Protein AF-A0AAW4WNK1-F1 (afdb_monomer_lite)

Organism: NCBI:txid39491

Foldseek 3Di:
DVVVVVVVVVVVVVVVVVVVVVVVVVVVVVVCVVVVPPDDDDDDDDDPDDDDPPDPVVVVVVVVVVVVVVVVVVVVVVVVVVVVVVVVVVVVVVVLLVVLVVLCVVQPQQVVLVCVVVVVVVVVVVVVVVVLLVVLQVQLCVLVPDPDPVVSVVSSCVSSVVSSVVVCVVVVVVCVVVCVVVVVVCVVFPPDPVNVVVLSVLSSVCSVCVVVVCVVPVDRSVVVSVVVSVVVSVVRSVVVVVCVVVVVD

Sequence (249 aa):
MTSETDSRKRADAEAVAWKFKYEKAEQEKLYAQTHQKTVEVAVEKKVPYEKCEKCDRTAYRKAKEKCDSRKSQLEKKYKNMTIGYESILFLLAWYSITTTLFTAILSPVFLNDCVVFFGALGKGMGSLFREFVTGADSFGQLSSGIPNSILSGIVYWLIAGTVMAILFVITGWLIIGIGYQVGKIYRKYCWDIISIVVAITSTAVVIYFGEWIKNANPINLIVLLLLSHIIYIGIRCYVKDWMEERGYY

Radius of gyration: 34.71 Å; chains: 1; bounding box: 79×63×94 Å

InterPro domains:
  IPR046103 Protein of unknown function DUF6040 [PF19506] (17-248)

pLDDT: mean 78.28, std 13.2, range [32.16, 92.75]

Structure (mmCIF, N/CA/C/O backbone):
data_AF-A0AAW4WNK1-F1
#
_entry.id   AF-A0AAW4WNK1-F1
#
loop_
_atom_site.group_PDB
_atom_site.id
_atom_site.type_symbol
_atom_site.label_atom_id
_atom_site.label_alt_id
_atom_site.label_comp_id
_atom_site.label_asym_id
_atom_site.label_entity_id
_atom_site.label_seq_id
_atom_site.pdbx_PDB_ins_code
_atom_site.Cartn_x
_atom_site.Cartn_y
_atom_site.Cartn_z
_atom_site.occupancy
_atom_site.B_iso_or_equiv
_atom_site.auth_seq_id
_atom_site.auth_comp_id
_atom_site.auth_asym_id
_atom_site.auth_atom_id
_atom_site.pdbx_PDB_model_num
ATOM 1 N N . MET A 1 1 ? -14.285 -14.219 52.828 1.00 49.94 1 MET A N 1
ATOM 2 C CA . MET A 1 1 ? -14.958 -13.999 51.523 1.00 49.94 1 MET A CA 1
ATOM 3 C C . MET A 1 1 ? -16.351 -13.356 51.623 1.00 49.94 1 MET A C 1
ATOM 5 O O . MET A 1 1 ? -16.825 -12.824 50.630 1.00 49.94 1 MET A O 1
ATOM 9 N N . THR A 1 2 ? -17.013 -13.341 52.787 1.00 55.28 2 THR A N 1
ATOM 10 C CA . THR A 1 2 ? -18.364 -12.757 52.955 1.00 55.28 2 THR A CA 1
ATOM 11 C C . THR A 1 2 ? -18.403 -11.219 52.943 1.00 55.28 2 THR A C 1
ATOM 13 O O . THR A 1 2 ? -19.388 -10.649 52.495 1.00 55.28 2 THR A O 1
ATOM 16 N N . SER A 1 3 ? -17.322 -10.542 53.352 1.00 60.09 3 SER A N 1
ATOM 17 C CA . SER A 1 3 ? -17.231 -9.067 53.423 1.00 60.09 3 SER A CA 1
ATOM 18 C C . SER A 1 3 ? -17.170 -8.367 52.050 1.00 60.09 3 SER A C 1
ATOM 20 O O . SER A 1 3 ? -17.855 -7.373 51.825 1.00 60.09 3 SER A O 1
ATOM 22 N N . GLU A 1 4 ? -16.413 -8.908 51.090 1.00 58.66 4 GLU A N 1
ATOM 23 C CA . GLU A 1 4 ? -16.222 -8.272 49.773 1.00 58.66 4 GLU A CA 1
ATOM 24 C C . GLU A 1 4 ? -17.448 -8.413 48.855 1.00 58.66 4 GLU A C 1
ATOM 26 O O . GLU A 1 4 ? -17.733 -7.562 48.015 1.00 58.66 4 GLU A O 1
ATOM 31 N N . THR A 1 5 ? -18.220 -9.483 49.046 1.00 61.22 5 THR A N 1
ATOM 32 C CA . THR A 1 5 ? -19.458 -9.710 48.289 1.00 61.22 5 THR A CA 1
ATOM 33 C C . THR A 1 5 ? -20.572 -8.769 48.762 1.00 61.22 5 THR A C 1
ATOM 35 O O . THR A 1 5 ? -21.405 -8.343 47.966 1.00 61.22 5 THR A O 1
ATOM 38 N N . ASP A 1 6 ? -20.573 -8.409 50.048 1.00 62.19 6 ASP A N 1
ATOM 39 C CA . ASP A 1 6 ? -21.544 -7.483 50.636 1.00 62.19 6 ASP A CA 1
ATOM 40 C C . ASP A 1 6 ? -21.266 -6.017 50.248 1.00 62.19 6 ASP A C 1
ATOM 42 O O . ASP A 1 6 ? -22.192 -5.255 49.966 1.00 62.19 6 ASP A O 1
ATOM 46 N N . SER A 1 7 ? -19.990 -5.626 50.130 1.00 64.56 7 SER A N 1
ATOM 47 C CA . SER A 1 7 ? -19.607 -4.275 49.696 1.00 64.56 7 SER A CA 1
ATOM 48 C C . SER A 1 7 ? -19.925 -4.002 48.221 1.00 64.56 7 SER A C 1
ATOM 50 O O . SER A 1 7 ? -20.408 -2.914 47.901 1.00 64.56 7 SER A O 1
ATOM 52 N N . ARG A 1 8 ? -19.742 -4.988 47.327 1.00 67.81 8 ARG A N 1
ATOM 53 C CA . ARG A 1 8 ? -20.146 -4.873 45.910 1.00 67.81 8 ARG A CA 1
ATOM 54 C C . ARG A 1 8 ? -21.656 -4.709 45.760 1.00 67.81 8 ARG A C 1
ATOM 5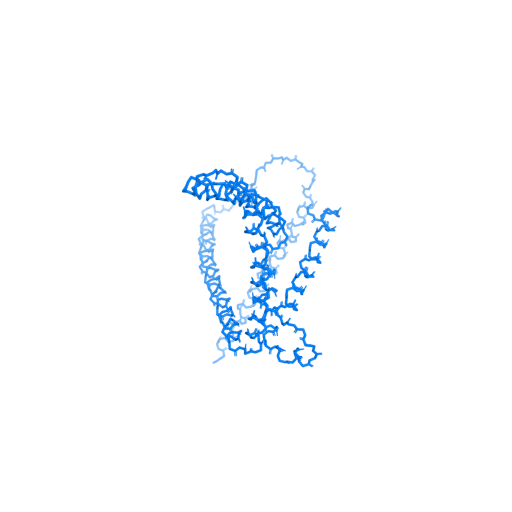6 O O . ARG A 1 8 ? -22.100 -3.805 45.062 1.00 67.81 8 ARG A O 1
ATOM 63 N N . LYS A 1 9 ? -22.445 -5.487 46.508 1.00 70.19 9 LYS A N 1
ATOM 64 C CA . LYS A 1 9 ? -23.913 -5.374 46.499 1.00 70.19 9 LYS A CA 1
ATOM 65 C C . LYS A 1 9 ? -24.408 -3.995 46.944 1.00 70.19 9 LYS A C 1
ATOM 67 O O . LYS A 1 9 ? -25.373 -3.493 46.373 1.00 70.19 9 LYS A O 1
ATOM 72 N N . ARG A 1 10 ? -23.752 -3.356 47.922 1.00 71.94 10 ARG A N 1
ATOM 73 C CA . ARG A 1 10 ? -24.083 -1.973 48.315 1.00 71.94 10 ARG A CA 1
ATOM 74 C C . ARG A 1 10 ? -23.712 -0.956 47.238 1.00 71.94 10 ARG A C 1
ATOM 76 O O . ARG A 1 10 ? -24.512 -0.069 46.964 1.00 71.94 10 ARG A O 1
ATOM 83 N N . ALA A 1 11 ? -22.548 -1.101 46.605 1.00 71.00 11 ALA A N 1
ATOM 84 C CA . ALA A 1 11 ? -22.129 -0.215 45.518 1.00 71.00 11 ALA A CA 1
ATOM 85 C C . ALA A 1 11 ? -23.069 -0.308 44.301 1.00 71.00 11 ALA A C 1
ATOM 87 O O . ALA A 1 11 ? -23.436 0.718 43.728 1.00 71.00 11 ALA A O 1
ATOM 88 N N . ASP A 1 12 ? -23.522 -1.516 43.960 1.00 71.56 12 ASP A N 1
ATOM 89 C CA . ASP A 1 12 ? -24.487 -1.740 42.880 1.00 71.56 12 ASP A CA 1
ATOM 90 C C . ASP A 1 12 ? -25.863 -1.150 43.226 1.00 71.56 12 ASP A C 1
ATOM 92 O O . ASP A 1 12 ? -26.481 -0.480 42.397 1.00 71.56 12 ASP A O 1
ATOM 96 N N . ALA A 1 13 ? -26.323 -1.313 44.472 1.00 79.00 13 ALA A N 1
ATOM 97 C CA . ALA A 1 13 ? -27.572 -0.711 44.943 1.00 79.00 13 ALA A CA 1
ATOM 98 C C . ALA A 1 13 ? -27.526 0.829 44.913 1.00 79.00 13 ALA A C 1
ATOM 100 O O . ALA A 1 13 ? -28.495 1.476 44.504 1.00 79.00 13 ALA A O 1
ATOM 101 N N . GLU A 1 14 ? -26.394 1.428 45.289 1.00 80.44 14 GLU A N 1
ATOM 102 C CA . GLU A 1 14 ? -26.185 2.873 45.188 1.00 80.44 14 GLU A CA 1
ATOM 103 C C . GLU A 1 14 ? -26.152 3.340 43.725 1.00 80.44 14 GLU A C 1
ATOM 105 O O . GLU A 1 14 ? -26.797 4.336 43.391 1.00 80.44 14 GLU A O 1
ATOM 110 N N . ALA A 1 15 ? -25.472 2.616 42.830 1.00 73.88 15 ALA A N 1
ATOM 111 C CA . ALA A 1 15 ? -25.410 2.946 41.405 1.00 73.88 15 ALA A CA 1
ATOM 112 C C . ALA A 1 15 ? -26.795 2.904 40.734 1.00 73.88 15 ALA A C 1
ATOM 114 O O . ALA A 1 15 ? -27.139 3.809 39.967 1.00 73.88 15 ALA A O 1
ATOM 115 N N . VAL A 1 16 ? -27.622 1.908 41.069 1.00 81.81 16 VAL A N 1
ATOM 116 C CA . VAL A 1 16 ? -29.009 1.806 40.584 1.00 81.81 16 VAL A CA 1
ATOM 117 C C . VAL A 1 16 ? -29.865 2.956 41.122 1.00 81.81 16 VAL A C 1
ATOM 119 O O . VAL A 1 16 ? -30.607 3.576 40.359 1.00 81.81 16 VAL A O 1
ATOM 122 N N . ALA A 1 17 ? -29.718 3.312 42.402 1.00 82.25 17 ALA A N 1
ATOM 123 C CA . ALA A 1 17 ? -30.432 4.447 42.988 1.00 82.25 17 ALA A CA 1
ATOM 124 C C . ALA A 1 17 ? -30.047 5.785 42.328 1.00 82.25 17 ALA A C 1
ATOM 126 O O . ALA A 1 17 ? -30.902 6.654 42.137 1.00 82.25 17 ALA A O 1
ATOM 127 N N . TRP A 1 18 ? -28.777 5.956 41.950 1.00 77.06 18 TRP A N 1
ATOM 128 C CA . TRP A 1 18 ? -28.315 7.123 41.196 1.00 77.06 18 TRP A CA 1
ATOM 129 C C . TRP A 1 18 ? -28.844 7.143 39.763 1.00 77.06 18 TRP A C 1
ATOM 131 O O . TRP A 1 18 ? -29.276 8.202 39.307 1.00 77.06 18 TRP A O 1
ATOM 141 N N . LYS A 1 19 ? -28.874 5.993 39.079 1.00 74.38 19 LYS A N 1
ATOM 142 C CA . LYS A 1 19 ? -29.424 5.878 37.723 1.00 74.38 19 LYS A CA 1
ATOM 143 C C . LYS A 1 19 ? -30.911 6.238 37.687 1.00 74.38 19 LYS A C 1
ATOM 145 O O . LYS A 1 19 ? -31.314 7.056 36.869 1.00 74.38 19 LYS A O 1
ATOM 150 N N . PHE A 1 20 ? -31.689 5.735 38.645 1.00 84.00 20 PHE A N 1
ATOM 151 C CA . PHE A 1 20 ? -33.111 6.060 38.765 1.00 84.00 20 PHE A CA 1
ATOM 152 C C . PHE A 1 20 ? -33.353 7.554 39.039 1.00 84.00 20 PHE A C 1
ATOM 154 O O . PHE A 1 20 ? -34.231 8.176 38.443 1.00 84.00 20 PHE A O 1
ATOM 161 N N . LYS A 1 21 ? -32.544 8.172 39.914 1.00 79.62 21 LYS A N 1
ATOM 162 C CA . LYS A 1 21 ? -32.616 9.622 40.171 1.00 79.62 21 LYS A CA 1
ATOM 163 C C . LYS A 1 21 ? -32.236 10.453 38.944 1.00 79.62 21 LYS A C 1
ATOM 165 O O . LYS A 1 21 ? -32.821 11.513 38.738 1.00 79.62 21 LYS A O 1
ATOM 170 N N . TYR A 1 22 ? -31.270 9.988 38.155 1.00 73.94 22 TYR A N 1
ATOM 171 C CA . TYR A 1 22 ? -30.847 10.644 36.922 1.00 73.94 22 TYR A CA 1
ATOM 172 C C . TYR A 1 22 ? -31.940 10.583 35.849 1.00 73.94 22 TYR A C 1
ATOM 174 O O . TYR A 1 22 ? -32.324 11.628 35.332 1.00 73.94 22 TYR A O 1
ATOM 182 N N . GLU A 1 23 ? -32.507 9.398 35.595 1.00 78.81 23 GLU A N 1
ATOM 183 C CA . GLU A 1 23 ? -33.612 9.213 34.641 1.00 78.81 23 GLU A CA 1
ATOM 184 C C . GLU A 1 23 ? -34.832 10.059 35.028 1.00 78.81 23 GLU A C 1
ATOM 186 O O . GLU A 1 23 ? -35.403 10.743 34.180 1.00 78.81 23 GLU A O 1
ATOM 191 N N . LYS A 1 24 ? -35.179 10.115 36.321 1.00 81.88 24 LYS A N 1
ATOM 192 C CA . LYS A 1 24 ? -36.268 10.972 36.811 1.00 81.88 24 LYS A CA 1
ATOM 193 C C . LYS A 1 24 ? -36.001 12.464 36.560 1.00 81.88 24 LYS A C 1
ATOM 195 O O . LYS A 1 24 ? -36.892 13.173 36.101 1.00 81.88 24 LYS A O 1
ATOM 200 N N . ALA A 1 25 ? -34.781 12.939 36.820 1.00 71.25 25 ALA A N 1
ATOM 201 C CA . ALA A 1 25 ? -34.402 14.331 36.567 1.00 71.25 25 ALA A CA 1
ATOM 202 C C . ALA A 1 25 ? -34.384 14.673 35.064 1.00 71.25 25 ALA A C 1
ATOM 204 O O . ALA A 1 25 ? -34.706 15.796 34.675 1.00 71.25 25 ALA A O 1
ATOM 205 N N . GLU A 1 26 ? -34.025 13.715 34.209 1.00 74.00 26 GLU A N 1
ATOM 206 C CA . GLU A 1 26 ? -34.048 13.878 32.754 1.00 74.00 26 GLU A CA 1
ATOM 207 C C . GLU A 1 26 ? -35.482 13.932 32.212 1.00 74.00 26 GLU A C 1
ATOM 209 O O . GLU A 1 26 ? -35.792 14.770 31.363 1.00 74.00 26 GLU A O 1
ATOM 214 N N . GLN A 1 27 ? -36.382 13.130 32.780 1.00 71.75 27 GLN A N 1
ATOM 215 C CA . GLN A 1 27 ? -37.804 13.143 32.448 1.00 71.75 27 GLN A CA 1
ATOM 216 C C . GLN A 1 27 ? -38.486 14.453 32.882 1.00 71.75 27 GLN A C 1
ATOM 218 O O . GLN A 1 27 ? -39.218 15.057 32.097 1.00 71.75 27 GLN A O 1
ATOM 223 N N . GLU A 1 28 ? -38.189 14.947 34.089 1.00 72.69 28 GLU A N 1
ATOM 224 C CA . GLU A 1 28 ? -38.662 16.254 34.574 1.00 72.69 28 GLU A CA 1
ATOM 225 C C . GLU A 1 28 ? -38.118 17.410 33.716 1.00 72.69 28 GLU A C 1
ATOM 227 O O . GLU A 1 28 ? -38.835 18.373 33.437 1.00 72.69 28 GLU A O 1
ATOM 232 N N . LYS A 1 29 ? -36.878 17.296 33.221 1.00 74.81 29 LYS A N 1
ATOM 233 C CA . LYS A 1 29 ? -36.282 18.265 32.292 1.00 74.81 29 LYS A CA 1
ATOM 234 C C . LYS A 1 29 ? -36.971 18.253 30.926 1.00 74.81 29 LYS A C 1
ATOM 236 O O . LYS A 1 29 ? -37.273 19.325 30.411 1.00 74.81 29 LYS A O 1
ATOM 241 N N . LEU A 1 30 ? -37.233 17.080 30.346 1.00 68.56 30 LEU A N 1
ATOM 242 C CA . LEU A 1 30 ? -37.975 16.935 29.085 1.00 68.56 30 LEU A CA 1
ATOM 243 C C . LEU A 1 30 ? -39.397 17.500 29.199 1.00 68.56 30 LEU A C 1
ATOM 245 O O . LEU A 1 30 ? -39.861 18.192 28.289 1.00 68.56 30 LEU A O 1
ATOM 249 N N . TYR A 1 31 ? -40.056 17.270 30.336 1.00 63.72 31 TYR A N 1
ATOM 250 C CA . TYR A 1 31 ? -41.375 17.820 30.641 1.00 63.72 31 TYR A CA 1
ATOM 251 C C . TYR A 1 31 ? -41.346 19.352 30.772 1.00 63.72 31 TYR A C 1
ATOM 253 O O . TYR A 1 31 ? -42.138 20.051 30.144 1.00 63.72 31 TYR A O 1
ATOM 261 N N . ALA A 1 32 ? -40.374 19.907 31.501 1.00 65.12 32 ALA A N 1
ATOM 262 C CA . ALA A 1 32 ? -40.192 21.355 31.575 1.00 65.12 32 ALA A CA 1
ATOM 263 C C . ALA A 1 32 ? -39.878 21.963 30.195 1.00 65.12 32 ALA A C 1
ATOM 265 O O . ALA A 1 32 ? -40.444 22.985 29.826 1.00 65.12 32 ALA A O 1
ATOM 266 N N . GLN A 1 33 ? -39.036 21.311 29.389 1.00 62.78 33 GLN A N 1
ATOM 267 C CA . GLN A 1 33 ? -38.607 21.812 28.081 1.00 62.78 33 GLN A CA 1
ATOM 268 C C . GLN A 1 33 ? -39.728 21.793 27.027 1.00 62.78 33 GLN A C 1
ATOM 270 O O . GLN A 1 33 ? -39.763 22.659 26.153 1.00 62.78 33 GLN A O 1
ATOM 275 N N . THR A 1 34 ? -40.656 20.837 27.116 1.00 62.62 34 THR A N 1
ATOM 276 C CA . THR A 1 34 ? -41.843 20.767 26.246 1.00 62.62 34 THR A CA 1
ATOM 277 C C . THR A 1 34 ? -42.920 21.770 26.656 1.00 62.62 34 THR A C 1
ATOM 279 O O . THR A 1 34 ? -43.543 22.370 25.781 1.00 62.62 34 THR A O 1
ATOM 282 N N . HIS A 1 35 ? -43.086 22.032 27.956 1.00 53.78 35 HIS A N 1
ATOM 283 C CA . HIS A 1 35 ? -44.064 23.000 28.465 1.00 53.78 35 HIS A CA 1
ATOM 284 C C . HIS A 1 35 ? -43.567 24.460 28.523 1.00 53.78 35 HIS A C 1
ATOM 286 O O . HIS A 1 35 ? -44.382 25.366 28.677 1.00 53.78 35 HIS A O 1
ATOM 292 N N . GLN A 1 36 ? -42.265 24.722 28.356 1.00 50.09 36 GLN A N 1
ATOM 293 C CA . GLN A 1 36 ? -41.667 26.069 28.422 1.00 50.09 36 GLN A CA 1
ATOM 294 C C . GLN A 1 36 ? -41.476 26.744 27.041 1.00 50.09 36 GLN A C 1
ATOM 296 O O . GLN A 1 36 ? -40.822 27.778 26.940 1.00 50.09 36 GLN A O 1
ATOM 301 N N . LYS A 1 37 ? -42.043 26.199 25.954 1.00 44.09 37 LYS A N 1
ATOM 302 C CA . LYS A 1 37 ? -41.734 26.617 24.568 1.00 44.09 37 LYS A CA 1
ATOM 303 C C . LYS A 1 37 ? -42.611 27.742 23.973 1.00 44.09 37 LYS A C 1
ATOM 305 O O . LYS A 1 37 ? -42.651 27.879 22.756 1.00 44.09 37 LYS A O 1
ATOM 310 N N . THR A 1 38 ? -43.296 28.560 24.776 1.00 39.56 38 THR A N 1
ATOM 311 C CA . THR A 1 38 ? -44.147 29.671 24.273 1.00 39.56 38 THR A CA 1
ATOM 312 C C . THR A 1 38 ? -43.822 31.057 24.828 1.00 39.56 38 THR A C 1
ATOM 314 O O . THR A 1 38 ? -44.656 31.953 24.745 1.00 39.56 38 THR A O 1
ATOM 317 N N . VAL A 1 39 ? -42.606 31.296 25.327 1.00 37.25 39 VAL A N 1
ATOM 318 C CA . VAL A 1 39 ? -42.104 32.674 25.468 1.00 37.25 39 VAL A CA 1
ATOM 319 C C . VAL A 1 39 ? -40.647 32.720 25.022 1.00 37.25 39 VAL A C 1
ATOM 321 O O . VAL A 1 39 ? -39.734 32.349 25.756 1.00 37.25 39 VAL A O 1
ATOM 324 N N . GLU A 1 40 ? -40.444 33.139 23.777 1.00 45.88 40 GLU A N 1
ATOM 325 C CA . GLU A 1 40 ? -39.136 33.496 23.239 1.00 45.88 40 GLU A CA 1
ATOM 326 C C . GLU A 1 40 ? -38.579 34.706 23.995 1.00 45.88 40 GLU A C 1
ATOM 328 O O . GLU A 1 40 ? -39.156 35.786 23.927 1.00 45.88 40 GLU A O 1
ATOM 333 N N . VAL A 1 41 ? -37.429 34.548 24.658 1.00 36.78 41 VAL A N 1
ATOM 334 C CA . VAL A 1 41 ? -36.441 35.625 24.819 1.00 36.78 41 VAL A CA 1
ATOM 335 C C . VAL A 1 41 ? -35.041 35.012 24.788 1.00 36.78 41 VAL A C 1
ATOM 337 O O . VAL A 1 41 ? -34.726 34.081 25.529 1.00 36.78 41 VAL A O 1
ATOM 340 N N . ALA A 1 42 ? -34.196 35.556 23.916 1.00 48.38 42 ALA A N 1
ATOM 341 C CA . ALA A 1 42 ? -32.781 35.244 23.804 1.00 48.38 42 ALA A CA 1
ATOM 342 C C . ALA A 1 42 ? -32.004 35.765 25.020 1.00 48.38 42 ALA A C 1
ATOM 344 O O . ALA A 1 42 ? -31.837 36.971 25.137 1.00 48.38 42 ALA A O 1
ATOM 345 N N . VAL A 1 43 ? -31.475 34.884 25.877 1.00 35.94 43 VAL A N 1
ATOM 346 C CA . VAL A 1 43 ? -30.318 35.184 26.741 1.00 35.94 43 VAL A CA 1
ATOM 347 C C . VAL A 1 43 ? -29.540 33.895 27.012 1.00 35.94 43 VAL A C 1
ATOM 349 O O . VAL A 1 43 ? -30.070 32.920 27.533 1.00 35.94 43 VAL A O 1
ATOM 352 N N . GLU A 1 44 ? -28.272 33.927 26.608 1.00 36.47 44 GLU A N 1
ATOM 353 C CA . GLU A 1 44 ? -27.093 33.386 27.290 1.00 36.47 44 GLU A CA 1
ATOM 354 C C . GLU A 1 44 ? -27.322 32.326 28.385 1.00 36.47 44 GLU A C 1
ATOM 356 O O . GLU A 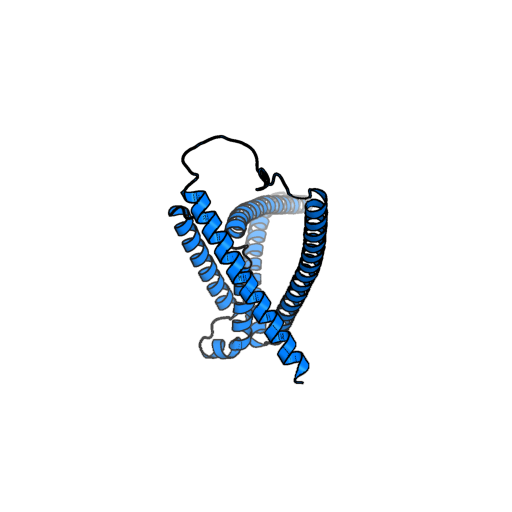1 44 ? -27.973 32.549 29.401 1.00 36.47 44 GLU A O 1
ATOM 361 N N . LYS A 1 45 ? -26.678 31.174 28.185 1.00 40.19 45 LYS A N 1
ATOM 362 C CA . LYS A 1 45 ? -26.539 30.014 29.077 1.00 40.19 45 LYS A CA 1
ATOM 363 C C . LYS A 1 45 ? -26.498 30.381 30.581 1.00 40.19 45 LYS A C 1
ATOM 365 O O . LYS A 1 45 ? -25.426 30.472 31.176 1.00 40.19 45 LYS A O 1
ATOM 370 N N . LYS A 1 46 ? -27.658 30.507 31.233 1.00 32.16 46 LYS A N 1
ATOM 371 C CA . LYS A 1 46 ? -27.769 30.630 32.692 1.00 32.16 46 LYS A CA 1
ATOM 372 C C . LYS A 1 46 ? -28.151 29.284 33.299 1.00 32.16 46 LYS A C 1
ATOM 374 O O . LYS A 1 46 ? -29.204 28.712 33.044 1.00 32.16 46 LYS A O 1
ATOM 379 N N . VAL A 1 47 ? -27.210 28.770 34.082 1.00 38.62 47 VAL A N 1
ATOM 380 C CA . VAL A 1 47 ? -27.336 27.623 34.987 1.00 38.62 47 VAL A CA 1
ATOM 381 C C . VAL A 1 47 ? -28.599 27.806 35.860 1.00 38.62 47 VAL A C 1
ATOM 383 O O . VAL A 1 47 ? -28.897 28.951 36.199 1.00 38.62 47 VAL A O 1
ATOM 386 N N . PRO A 1 48 ? -29.335 26.743 36.253 1.00 38.78 48 PRO A N 1
ATOM 387 C CA . PRO A 1 48 ? -30.633 26.846 36.929 1.00 38.78 48 PRO A CA 1
ATOM 388 C C . PRO A 1 48 ? -30.488 27.299 38.389 1.00 38.78 48 PRO A C 1
ATOM 390 O O . PRO A 1 48 ? -30.648 26.520 39.327 1.00 38.78 48 PRO A O 1
ATOM 393 N N . TYR A 1 49 ? -30.131 28.560 38.610 1.00 45.91 49 TYR A N 1
ATOM 394 C CA . TYR A 1 49 ? -30.040 29.112 39.953 1.00 45.91 49 TYR A CA 1
ATOM 395 C C . TYR A 1 49 ? -30.521 30.556 39.998 1.00 45.91 49 TYR A C 1
ATOM 397 O O . TYR A 1 49 ? -29.744 31.484 40.193 1.00 45.91 49 TYR A O 1
ATOM 405 N N . GLU A 1 50 ? -31.827 30.746 39.829 1.00 47.94 50 GLU A N 1
ATOM 406 C CA . GLU A 1 50 ? -32.449 32.049 40.065 1.00 47.94 50 GLU A CA 1
ATOM 407 C C . GLU A 1 50 ? -33.844 31.917 40.688 1.00 47.94 50 GLU A C 1
ATOM 409 O O . GLU A 1 50 ? -34.826 32.407 40.147 1.00 47.94 50 GLU A O 1
ATOM 414 N N . LYS A 1 51 ? -33.924 31.212 41.829 1.00 44.38 51 LYS A N 1
ATOM 415 C CA . LYS A 1 51 ? -34.880 31.471 42.931 1.00 44.38 51 LYS A CA 1
ATOM 416 C C . LYS A 1 51 ? -34.663 30.471 44.071 1.00 44.38 51 LYS A C 1
ATOM 418 O O . LYS A 1 51 ? -35.354 29.467 44.195 1.00 44.38 51 LYS A O 1
ATOM 423 N N . CYS A 1 52 ? -33.674 30.739 44.921 1.00 52.88 52 CYS A N 1
ATOM 424 C CA . CYS A 1 52 ? -33.597 30.118 46.240 1.00 52.88 52 CYS A CA 1
ATOM 425 C C . CYS A 1 52 ? -33.318 31.222 47.262 1.00 52.88 52 CYS A C 1
ATOM 427 O O . CYS A 1 52 ? -32.176 31.541 47.573 1.00 52.88 52 CYS A O 1
ATOM 429 N N . GLU A 1 53 ? -34.395 31.849 47.730 1.00 47.41 53 GLU A N 1
ATOM 430 C CA . GLU A 1 53 ? -34.393 33.030 48.609 1.00 47.41 53 GLU A CA 1
ATOM 431 C C . GLU A 1 53 ? -33.870 32.725 50.032 1.00 47.41 53 GLU A C 1
ATOM 433 O O . GLU A 1 53 ? -33.649 33.627 50.830 1.00 47.41 53 GLU A O 1
ATOM 438 N N . LYS A 1 54 ? -33.609 31.443 50.344 1.00 51.25 54 LYS A N 1
ATOM 439 C CA . LYS A 1 54 ? -33.073 30.960 51.632 1.00 51.25 54 LYS A CA 1
ATOM 440 C C . LYS A 1 54 ? -31.898 29.982 51.508 1.00 51.25 54 LYS A C 1
ATOM 442 O O . LYS A 1 54 ? -31.574 29.297 52.476 1.00 51.25 54 LYS A O 1
ATOM 447 N N . CYS A 1 55 ? -31.257 29.863 50.346 1.00 56.31 55 CYS A N 1
ATOM 448 C CA . CYS A 1 55 ? -30.078 29.002 50.263 1.00 56.31 55 CYS A CA 1
ATOM 449 C C . CYS A 1 55 ? -28.862 29.730 50.829 1.00 56.31 55 CYS A C 1
ATOM 451 O O . CYS A 1 55 ? -28.483 30.793 50.336 1.00 56.31 55 CYS A O 1
ATOM 453 N N . ASP A 1 56 ? -28.213 29.126 51.822 1.00 62.91 56 ASP A N 1
ATOM 454 C CA . ASP A 1 56 ? -26.913 29.573 52.306 1.00 62.91 56 ASP A CA 1
ATOM 455 C C . ASP A 1 56 ? -25.898 29.489 51.150 1.00 62.91 56 ASP A C 1
ATOM 457 O O . ASP A 1 56 ? -25.381 28.423 50.793 1.00 62.91 56 ASP A O 1
ATOM 461 N N . ARG A 1 57 ? -25.666 30.634 50.497 1.00 64.69 57 ARG A N 1
ATOM 462 C CA . ARG A 1 57 ? -24.822 30.803 49.301 1.00 64.69 57 ARG A CA 1
ATOM 463 C C . ARG A 1 57 ? -23.414 30.243 49.527 1.00 64.69 57 ARG A C 1
ATOM 465 O O . ARG A 1 57 ? -22.761 29.783 48.589 1.00 64.69 57 ARG A O 1
ATOM 472 N N . THR A 1 58 ? -22.983 30.219 50.785 1.00 71.19 58 THR A N 1
ATOM 473 C CA . THR A 1 58 ? -21.724 29.654 51.270 1.00 71.19 58 THR A CA 1
ATOM 474 C C . THR A 1 58 ? -21.701 28.127 51.185 1.00 71.19 58 THR A C 1
ATOM 476 O O . THR A 1 58 ? -20.718 27.551 50.710 1.00 71.19 58 THR A O 1
ATOM 479 N N . ALA A 1 59 ? -22.790 27.464 51.587 1.00 71.25 59 ALA A N 1
ATOM 480 C CA . ALA A 1 59 ? -22.936 26.012 51.516 1.00 71.25 59 ALA A CA 1
ATOM 481 C C . ALA A 1 59 ? -22.986 25.528 50.060 1.00 71.25 59 ALA A C 1
ATOM 483 O O . ALA A 1 59 ? -22.309 24.561 49.702 1.00 71.25 59 ALA A O 1
ATOM 484 N N . TYR A 1 60 ? -23.702 26.254 49.195 1.00 68.19 60 TYR A N 1
ATOM 485 C CA . TYR A 1 60 ? -23.739 25.959 47.762 1.00 68.19 60 TYR A CA 1
ATOM 486 C C . TYR A 1 60 ? -22.366 26.140 47.099 1.00 68.19 60 TYR A C 1
ATOM 488 O O . TYR A 1 60 ? -21.927 25.272 46.345 1.00 68.19 60 TYR A O 1
ATOM 496 N N . ARG A 1 61 ? -21.640 27.224 47.415 1.00 74.19 61 ARG A N 1
ATOM 497 C CA . ARG A 1 61 ? -20.293 27.457 46.867 1.00 74.19 61 ARG A CA 1
ATOM 498 C C . ARG A 1 61 ? -19.313 26.356 47.281 1.00 74.19 61 ARG A C 1
ATOM 500 O O . ARG A 1 61 ? -18.618 25.826 46.419 1.00 74.19 61 ARG A O 1
ATOM 507 N N . LYS A 1 62 ? -19.334 25.941 48.556 1.00 80.31 62 LYS A N 1
ATOM 508 C CA . LYS A 1 62 ? -18.544 24.796 49.048 1.00 80.31 62 LYS A CA 1
ATOM 509 C C . LYS A 1 62 ? -18.917 23.485 48.350 1.00 80.31 62 LYS A C 1
ATOM 511 O O . LYS A 1 62 ? -18.033 22.702 48.005 1.00 80.31 62 LYS A O 1
ATOM 516 N N . ALA A 1 63 ? -20.207 23.230 48.131 1.00 74.00 63 ALA A N 1
ATOM 517 C CA . ALA A 1 63 ? -20.664 22.032 47.426 1.00 74.00 63 ALA A CA 1
ATOM 518 C C . ALA A 1 63 ? -20.218 22.032 45.954 1.00 74.00 63 ALA A C 1
ATOM 520 O O . ALA A 1 63 ? -19.767 21.001 45.451 1.00 74.00 63 ALA A O 1
ATOM 521 N N . LYS A 1 64 ? -20.276 23.192 45.289 1.00 78.19 64 LYS A N 1
ATOM 522 C CA . LYS A 1 64 ? -19.825 23.375 43.907 1.00 78.19 64 LYS A CA 1
ATOM 523 C C . LYS A 1 64 ? -18.316 23.180 43.767 1.00 78.19 64 LYS A C 1
ATOM 525 O O . LYS A 1 64 ? -17.911 22.372 42.942 1.00 78.19 64 LYS A O 1
ATOM 530 N N . GLU A 1 65 ? -17.500 23.806 44.617 1.00 84.69 65 GLU A N 1
ATOM 531 C CA . GLU A 1 65 ? -16.041 23.598 44.619 1.00 84.69 65 GLU A CA 1
ATOM 532 C C . GLU A 1 65 ? -15.672 22.129 44.836 1.00 84.69 65 GLU A C 1
ATOM 534 O O . GLU A 1 65 ? -14.794 21.596 44.159 1.00 84.69 65 GLU A O 1
ATOM 539 N N . LYS A 1 66 ? -16.373 21.438 45.744 1.00 79.19 66 LYS A N 1
ATOM 540 C CA . LYS A 1 66 ? -16.147 20.010 45.994 1.00 79.19 66 LYS A CA 1
ATOM 541 C C . LYS A 1 66 ? -16.540 19.149 44.789 1.00 79.19 66 LYS A C 1
ATOM 543 O O . LYS A 1 66 ? -15.858 18.167 44.495 1.00 79.19 66 LYS A O 1
ATOM 548 N N . CYS A 1 67 ? -17.612 19.513 44.085 1.00 77.12 67 CYS A N 1
ATOM 549 C CA . CYS A 1 67 ? -18.055 18.828 42.873 1.00 77.12 67 CYS A CA 1
ATOM 550 C C . CYS A 1 67 ? -17.090 19.066 41.699 1.00 77.12 67 CYS A C 1
ATOM 552 O O . CYS A 1 67 ? -16.639 18.102 41.081 1.00 77.12 67 CYS A O 1
ATOM 554 N N . ASP A 1 68 ? -16.692 20.318 41.458 1.00 85.00 68 ASP A N 1
ATOM 555 C CA . ASP A 1 68 ? -15.754 20.706 40.397 1.00 85.00 68 ASP A CA 1
ATOM 556 C C . ASP A 1 68 ? -14.356 20.108 40.638 1.00 85.00 68 ASP A C 1
ATOM 558 O O . ASP A 1 68 ? -13.732 19.578 39.716 1.00 85.00 68 ASP A O 1
ATOM 562 N N . SER A 1 69 ? -13.897 20.076 41.895 1.00 89.31 69 SER A N 1
ATOM 563 C CA . SER A 1 69 ? -12.666 19.384 42.307 1.00 89.31 69 SER A CA 1
ATOM 564 C C . SER A 1 69 ? -12.713 17.885 41.992 1.00 89.31 69 SER A C 1
ATOM 566 O O . SER A 1 69 ? -11.785 17.343 41.380 1.00 89.31 69 SER A O 1
ATOM 568 N N . ARG A 1 70 ? -13.817 17.202 42.339 1.00 86.19 70 ARG A N 1
ATOM 569 C CA . ARG A 1 70 ? -13.994 15.777 42.013 1.00 86.19 70 ARG A CA 1
ATOM 570 C C . ARG A 1 70 ? -14.075 15.534 40.513 1.00 86.19 70 ARG A C 1
ATOM 572 O O . ARG A 1 70 ? -13.487 14.564 40.042 1.00 86.19 70 ARG A O 1
ATOM 579 N N . LYS A 1 71 ? -14.751 16.405 39.766 1.00 86.19 71 LYS A N 1
ATOM 580 C CA . LYS A 1 71 ? -14.833 16.321 38.306 1.00 86.19 71 LYS A CA 1
ATOM 581 C C . LYS A 1 71 ? -13.448 16.438 37.666 1.00 86.19 71 LYS A C 1
ATOM 583 O O . LYS A 1 71 ? -13.077 15.569 36.889 1.00 86.19 71 LYS A O 1
ATOM 588 N N . SER A 1 72 ? -12.651 17.427 38.070 1.00 89.31 72 SER A N 1
ATOM 589 C CA . SER A 1 72 ? -11.257 17.597 37.628 1.00 89.31 72 SER A CA 1
ATOM 590 C C . SER A 1 72 ? -10.388 16.366 37.930 1.00 89.31 72 SER A C 1
ATOM 592 O O . SER A 1 72 ? -9.635 15.901 37.073 1.00 89.31 72 SER A O 1
ATOM 594 N N . GLN A 1 73 ? -10.523 15.779 39.123 1.00 89.62 73 GLN A N 1
ATOM 595 C CA . GLN A 1 73 ? -9.836 14.534 39.496 1.00 89.62 73 GLN A CA 1
ATOM 596 C C . GLN A 1 73 ? -10.251 13.343 38.618 1.00 89.62 73 GLN A C 1
ATOM 598 O O . GLN A 1 73 ? -9.397 12.573 38.175 1.00 89.62 73 GLN A O 1
ATOM 603 N N . LEU A 1 74 ? -11.553 13.198 38.354 1.00 89.50 74 LEU A N 1
ATOM 604 C CA . LEU A 1 74 ? -12.104 12.154 37.487 1.00 89.50 74 LEU A CA 1
ATOM 605 C C . LEU A 1 74 ? -11.645 12.328 36.038 1.00 89.50 74 LEU A C 1
ATOM 607 O O . LEU A 1 74 ? -11.197 11.357 35.440 1.00 89.50 74 LEU A O 1
ATOM 611 N N . GLU A 1 75 ? -11.668 13.546 35.499 1.00 89.50 75 GLU A N 1
ATOM 612 C CA . GLU A 1 75 ? -11.185 13.843 34.146 1.00 89.50 75 GLU A CA 1
ATOM 613 C C . GLU A 1 75 ? -9.686 13.558 34.000 1.00 89.50 75 GLU A C 1
ATOM 615 O O . GLU A 1 75 ? -9.267 12.977 32.998 1.00 89.50 75 GLU A O 1
ATOM 620 N N . LYS A 1 76 ? -8.870 13.890 35.012 1.00 90.00 76 LYS A N 1
ATOM 621 C CA . LYS A 1 76 ? -7.439 13.540 35.031 1.00 90.00 76 LYS A CA 1
ATOM 622 C C . LYS A 1 76 ? -7.218 12.029 35.074 1.00 90.00 76 LYS A C 1
ATOM 624 O O . LYS A 1 76 ? -6.401 11.524 34.306 1.00 90.00 76 LYS A O 1
ATOM 629 N N . LYS A 1 77 ? -7.951 11.299 35.927 1.00 86.81 77 LYS A N 1
ATOM 630 C CA . LYS A 1 77 ? 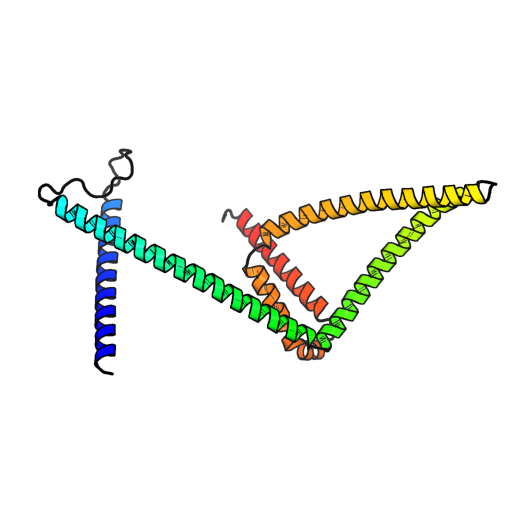-7.890 9.827 35.970 1.00 86.81 77 LYS A CA 1
ATOM 631 C C . LYS A 1 77 ? -8.313 9.207 34.644 1.00 86.81 77 LYS A C 1
ATOM 633 O O . LYS A 1 77 ? -7.628 8.313 34.163 1.00 86.81 77 LYS A O 1
ATOM 638 N N . TYR A 1 78 ? -9.400 9.701 34.055 1.00 83.81 78 TYR A N 1
ATOM 639 C CA . TYR A 1 78 ? -9.913 9.197 32.790 1.00 83.81 78 TYR A CA 1
ATOM 640 C C . TYR A 1 78 ? -8.911 9.441 31.665 1.00 83.81 78 TYR A C 1
ATOM 642 O O . TYR A 1 78 ? -8.537 8.488 31.003 1.00 83.81 78 TYR A O 1
ATOM 650 N N . LYS A 1 79 ? -8.361 10.657 31.528 1.00 85.75 79 LYS A N 1
ATOM 651 C CA . LYS A 1 79 ? -7.303 10.946 30.543 1.00 85.75 79 LYS A CA 1
ATOM 652 C C . LYS A 1 79 ? -6.077 10.049 30.709 1.00 85.75 79 LYS A C 1
ATOM 654 O O . LYS A 1 79 ? -5.586 9.522 29.719 1.00 85.75 79 LYS A O 1
ATOM 659 N N . ASN A 1 80 ? -5.603 9.846 31.939 1.00 86.25 80 ASN A N 1
ATOM 660 C CA . ASN A 1 80 ? -4.442 8.988 32.182 1.00 86.25 80 ASN A CA 1
ATOM 661 C C . ASN A 1 80 ? -4.735 7.516 31.831 1.00 86.25 80 ASN A C 1
ATOM 663 O O . ASN A 1 80 ? -3.882 6.816 31.293 1.00 86.25 80 ASN A O 1
ATOM 667 N N . MET A 1 81 ? -5.965 7.061 32.085 1.00 82.44 81 MET A N 1
ATOM 668 C CA . MET A 1 81 ? -6.428 5.720 31.733 1.00 82.44 81 MET A CA 1
ATOM 669 C C . MET A 1 81 ? -6.658 5.562 30.221 1.00 82.44 81 MET A C 1
ATOM 671 O O . MET A 1 81 ? -6.273 4.540 29.666 1.00 82.44 81 MET A O 1
ATOM 675 N N . THR A 1 82 ? -7.198 6.575 29.534 1.00 83.69 82 THR A N 1
ATOM 676 C CA . THR A 1 82 ? -7.352 6.613 28.069 1.00 83.69 82 THR A CA 1
ATOM 677 C C . THR A 1 82 ? -6.002 6.528 27.369 1.00 83.69 82 THR A C 1
ATOM 679 O O . THR A 1 82 ? -5.848 5.699 26.482 1.00 83.69 82 THR A O 1
ATOM 682 N N . ILE A 1 83 ? -5.009 7.307 27.808 1.00 86.31 83 ILE A N 1
ATOM 683 C CA . ILE A 1 83 ? -3.639 7.235 27.272 1.00 86.31 83 ILE A CA 1
ATOM 684 C C . ILE A 1 83 ? -3.047 5.835 27.501 1.00 86.31 83 ILE A C 1
ATOM 686 O O . ILE A 1 83 ? -2.412 5.274 26.609 1.00 86.31 83 ILE A O 1
ATOM 690 N N . GLY A 1 84 ? -3.297 5.239 28.674 1.00 86.38 84 GLY A N 1
ATOM 691 C CA . GLY A 1 84 ? -2.903 3.860 28.967 1.00 86.38 84 GLY A CA 1
ATOM 692 C C . GLY A 1 84 ? -3.535 2.844 28.010 1.00 86.38 84 GLY A C 1
ATOM 693 O O . GLY A 1 84 ? -2.829 1.999 27.464 1.00 86.38 84 GLY A O 1
ATOM 694 N N . TYR A 1 85 ? -4.841 2.948 27.754 1.00 80.69 85 TYR A N 1
ATOM 695 C CA . TYR A 1 85 ? -5.533 2.088 26.792 1.00 80.69 85 TYR A CA 1
ATOM 696 C C . TYR A 1 85 ? -5.048 2.299 25.359 1.00 80.69 85 TYR A C 1
ATOM 698 O O . TYR A 1 85 ? -4.816 1.311 24.670 1.00 80.69 85 TYR A O 1
ATOM 706 N N . GLU A 1 86 ? -4.850 3.541 24.914 1.00 79.88 86 GLU A N 1
ATOM 707 C CA . GLU A 1 86 ? -4.287 3.821 23.589 1.00 79.88 86 GLU A CA 1
ATOM 708 C C . GLU A 1 86 ? -2.895 3.201 23.431 1.00 79.88 86 GLU A C 1
ATOM 710 O O . GLU A 1 86 ? -2.622 2.558 22.419 1.00 79.88 86 GLU A O 1
ATOM 715 N N . SER A 1 87 ? -2.036 3.311 24.449 1.00 84.31 87 SER A N 1
ATOM 716 C CA . SER A 1 87 ? -0.700 2.709 24.433 1.00 84.31 87 SER A CA 1
ATOM 717 C C . SER A 1 87 ? -0.744 1.177 24.396 1.00 84.31 87 SER A C 1
ATOM 719 O O . SER A 1 87 ? -0.034 0.561 23.600 1.00 84.31 87 SER A O 1
ATOM 721 N N . ILE A 1 88 ? -1.606 0.544 25.199 1.00 84.88 88 ILE A N 1
ATOM 722 C CA . ILE A 1 88 ? -1.773 -0.919 25.203 1.00 84.88 88 ILE A CA 1
ATOM 723 C C . ILE A 1 88 ? -2.340 -1.408 23.866 1.00 84.88 88 ILE A C 1
ATOM 725 O O . ILE A 1 88 ? -1.845 -2.388 23.312 1.00 84.88 88 ILE A O 1
ATOM 729 N N . LEU A 1 89 ? -3.348 -0.721 23.324 1.00 81.50 89 LEU A N 1
ATOM 730 C CA . LEU A 1 89 ? -3.909 -1.033 22.009 1.00 81.50 89 LEU A CA 1
ATOM 731 C C . LEU A 1 89 ? -2.851 -0.900 20.912 1.00 81.50 89 LEU A C 1
ATOM 733 O O . LEU A 1 89 ? -2.776 -1.762 20.039 1.00 81.50 89 LEU A O 1
ATOM 737 N N . PHE A 1 90 ? -1.997 0.122 20.983 1.00 78.88 90 PHE A N 1
ATOM 738 C CA . PHE A 1 90 ? -0.889 0.301 20.049 1.00 78.88 90 PHE A CA 1
ATOM 739 C C . PHE A 1 90 ? 0.126 -0.848 20.132 1.00 78.88 90 PHE A C 1
ATOM 741 O O . PHE A 1 90 ? 0.528 -1.389 19.103 1.00 78.88 90 PHE A O 1
ATOM 748 N N . LEU A 1 91 ? 0.495 -1.279 21.342 1.00 82.44 91 LEU A N 1
ATOM 749 C CA . LEU A 1 91 ? 1.394 -2.420 21.545 1.00 82.44 91 LEU A CA 1
ATOM 750 C C . LEU A 1 91 ? 0.788 -3.737 21.042 1.00 82.44 91 LEU A C 1
ATOM 752 O O . LEU A 1 91 ? 1.483 -4.515 20.394 1.00 82.44 91 LEU A O 1
ATOM 756 N N . LEU A 1 92 ? -0.500 -3.981 21.296 1.00 80.94 92 LEU A N 1
ATOM 757 C CA . LEU A 1 92 ? -1.210 -5.166 20.803 1.00 80.94 92 LEU A CA 1
ATOM 758 C C . LEU A 1 92 ? -1.335 -5.167 19.276 1.00 80.94 92 LEU A C 1
ATOM 760 O O . LEU A 1 92 ? -1.145 -6.210 18.643 1.00 80.94 92 LEU A O 1
ATOM 764 N N . ALA A 1 93 ? -1.613 -4.007 18.677 1.00 80.62 93 ALA A N 1
ATOM 765 C CA . ALA A 1 93 ? -1.622 -3.843 17.229 1.00 80.62 93 ALA A CA 1
ATOM 766 C C . ALA A 1 93 ? -0.233 -4.131 16.644 1.00 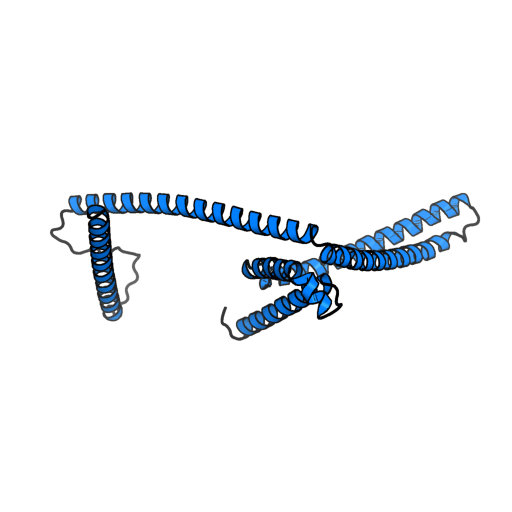80.62 93 ALA A C 1
ATOM 768 O O . ALA A 1 93 ? -0.117 -4.914 15.703 1.00 80.62 93 ALA A O 1
ATOM 769 N N . TRP A 1 94 ? 0.827 -3.582 17.246 1.00 80.81 94 TRP A N 1
ATOM 770 C CA . TRP A 1 94 ? 2.204 -3.829 16.821 1.00 80.81 94 TRP A CA 1
ATOM 771 C C . TRP A 1 94 ? 2.588 -5.305 16.938 1.00 80.81 94 TRP A C 1
ATOM 773 O O . TRP A 1 94 ? 3.108 -5.877 15.986 1.00 80.81 94 TRP A O 1
ATOM 783 N N . TYR A 1 95 ? 2.276 -5.943 18.067 1.00 77.94 95 TYR A N 1
ATOM 784 C CA . TYR A 1 95 ? 2.520 -7.369 18.285 1.00 77.94 95 TYR A CA 1
ATOM 785 C C . TYR A 1 95 ? 1.774 -8.249 17.269 1.00 77.94 95 TYR A C 1
ATOM 787 O O . TYR A 1 95 ? 2.330 -9.212 16.744 1.00 77.94 95 TYR A O 1
ATOM 795 N N . SER A 1 96 ? 0.529 -7.902 16.935 1.00 76.19 96 SER A N 1
ATOM 796 C CA . 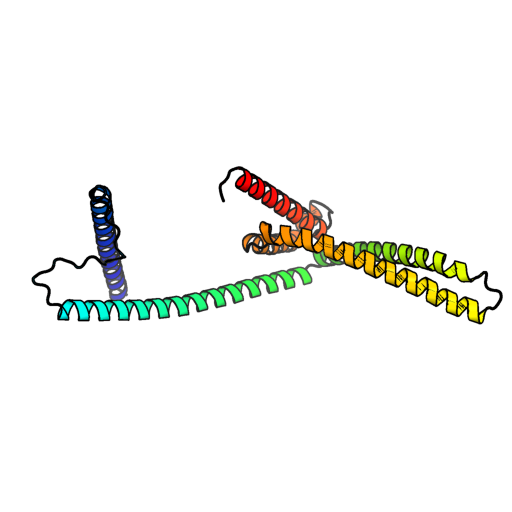SER A 1 96 ? -0.256 -8.627 15.924 1.00 76.19 96 SER A CA 1
ATOM 797 C C . SER A 1 96 ? 0.329 -8.461 14.520 1.00 76.19 96 SER A C 1
ATOM 799 O O . SER A 1 96 ? 0.403 -9.422 13.754 1.00 76.19 96 SER A O 1
ATOM 801 N N . ILE A 1 97 ? 0.796 -7.255 14.183 1.00 78.81 97 ILE A N 1
ATOM 802 C CA . ILE A 1 97 ? 1.464 -6.988 12.905 1.00 78.81 97 ILE A CA 1
ATOM 803 C C . ILE A 1 97 ? 2.769 -7.781 12.821 1.00 78.81 97 ILE A C 1
ATOM 805 O O . ILE A 1 97 ? 2.992 -8.468 11.828 1.00 78.81 97 ILE A O 1
ATOM 809 N N . THR A 1 98 ? 3.615 -7.735 13.854 1.00 77.94 98 THR A N 1
ATOM 810 C CA . THR A 1 98 ? 4.918 -8.416 13.836 1.00 77.94 98 THR A CA 1
ATOM 811 C C . THR A 1 98 ? 4.776 -9.931 13.792 1.00 77.94 98 THR A C 1
ATOM 813 O O . THR A 1 98 ? 5.484 -10.575 13.023 1.00 77.94 98 THR A O 1
ATOM 816 N N . THR A 1 99 ? 3.839 -10.512 14.541 1.00 77.50 99 THR A N 1
ATOM 817 C CA . THR A 1 99 ? 3.562 -11.959 14.499 1.00 77.50 99 THR A CA 1
ATOM 818 C C . THR A 1 99 ? 2.999 -12.403 13.149 1.00 77.50 99 THR A C 1
ATOM 820 O O . THR A 1 99 ? 3.442 -13.418 12.609 1.00 77.50 99 THR A O 1
ATOM 823 N N . THR A 1 100 ? 2.098 -11.622 12.548 1.00 78.50 100 THR A N 1
ATOM 824 C CA . THR A 1 100 ? 1.589 -11.885 11.190 1.00 78.50 100 THR A CA 1
ATOM 825 C C . THR A 1 100 ? 2.714 -11.816 10.159 1.00 78.50 100 THR A C 1
ATOM 827 O O . THR A 1 100 ? 2.843 -12.710 9.326 1.00 78.50 100 THR A O 1
ATOM 830 N N . LEU A 1 101 ? 3.573 -10.796 10.246 1.00 75.38 101 LEU A N 1
ATOM 831 C CA . LEU A 1 101 ? 4.716 -10.622 9.350 1.00 75.38 101 LEU A CA 1
ATOM 832 C C . LEU A 1 101 ? 5.717 -11.778 9.487 1.00 75.38 101 LEU A C 1
ATOM 834 O O . LEU A 1 101 ? 6.195 -12.310 8.489 1.00 75.38 101 LEU A O 1
ATOM 838 N N . PHE A 1 102 ? 5.997 -12.200 10.720 1.00 74.94 102 PHE A N 1
ATOM 839 C CA . PHE A 1 102 ? 6.880 -13.328 11.002 1.00 74.94 102 PHE A CA 1
ATOM 840 C C . PHE A 1 102 ? 6.305 -14.635 10.442 1.00 74.94 102 PHE A C 1
ATOM 842 O O . PHE A 1 102 ? 7.020 -15.398 9.801 1.00 74.94 102 PHE A O 1
ATOM 849 N N . THR A 1 103 ? 4.994 -14.846 10.583 1.00 75.75 103 THR A N 1
ATOM 850 C CA . THR A 1 103 ? 4.288 -15.996 9.992 1.00 75.75 103 THR A CA 1
ATOM 851 C C . THR A 1 103 ? 4.330 -15.957 8.460 1.00 75.75 103 THR A C 1
ATOM 853 O O . THR A 1 103 ? 4.518 -16.991 7.825 1.00 75.75 103 THR A O 1
ATOM 856 N N . ALA A 1 104 ? 4.225 -14.769 7.853 1.00 74.81 104 ALA A N 1
ATOM 857 C CA . ALA A 1 104 ? 4.353 -14.585 6.406 1.00 74.81 104 ALA A CA 1
ATOM 858 C C . ALA A 1 104 ? 5.745 -14.983 5.897 1.00 74.81 104 ALA A C 1
ATOM 860 O O . ALA A 1 104 ? 5.862 -15.695 4.903 1.00 74.81 104 ALA A O 1
ATOM 861 N N . ILE A 1 105 ? 6.793 -14.535 6.596 1.00 72.75 105 ILE A N 1
ATOM 862 C CA . ILE A 1 105 ? 8.195 -14.830 6.266 1.00 72.75 105 ILE A CA 1
ATOM 863 C C . ILE A 1 105 ? 8.504 -16.317 6.475 1.00 72.75 105 ILE A C 1
ATOM 865 O O . ILE A 1 105 ? 9.287 -16.897 5.732 1.00 72.75 105 ILE A O 1
ATOM 869 N N . LEU A 1 106 ? 7.882 -16.955 7.464 1.00 77.19 106 LEU A N 1
ATOM 870 C CA . LEU A 1 106 ? 8.055 -18.385 7.703 1.00 77.19 106 LEU A CA 1
ATOM 871 C C . LEU A 1 106 ? 7.238 -19.273 6.757 1.00 77.19 106 LEU A C 1
ATOM 873 O O . LEU A 1 106 ? 7.480 -20.476 6.729 1.00 77.19 106 LEU A O 1
ATOM 877 N N . SER A 1 107 ? 6.296 -18.722 5.986 1.00 83.94 107 SER A N 1
ATOM 878 C CA . SER A 1 107 ? 5.487 -19.495 5.042 1.00 83.94 107 SER A CA 1
ATOM 879 C C . SER A 1 107 ? 6.219 -19.653 3.702 1.00 83.94 107 SER A C 1
ATOM 881 O O . SER A 1 107 ? 6.274 -18.702 2.913 1.00 83.94 107 SER A O 1
ATOM 883 N N . PRO A 1 108 ? 6.758 -20.848 3.381 1.00 84.31 108 PRO A N 1
ATOM 884 C CA . PRO A 1 108 ? 7.492 -21.057 2.134 1.00 84.31 108 PRO A CA 1
ATOM 885 C C . PRO A 1 108 ? 6.585 -20.912 0.906 1.00 84.31 108 PRO A C 1
ATOM 887 O O . PRO A 1 108 ? 7.022 -20.417 -0.132 1.00 84.31 108 PRO A O 1
ATOM 890 N N . VAL A 1 109 ? 5.307 -21.290 1.032 1.00 86.06 109 VAL A N 1
ATOM 891 C CA . VAL A 1 109 ? 4.301 -21.175 -0.034 1.00 86.06 109 VAL A CA 1
ATOM 892 C C . VAL A 1 109 ? 4.055 -19.706 -0.380 1.00 86.06 109 VAL A C 1
ATOM 894 O O . VAL A 1 109 ? 4.104 -19.330 -1.552 1.00 86.06 109 VAL A O 1
ATOM 897 N N . PHE A 1 110 ? 3.844 -18.868 0.638 1.00 85.81 110 PHE A N 1
ATOM 898 C CA . PHE A 1 110 ? 3.606 -17.438 0.456 1.00 85.81 110 PHE A CA 1
ATOM 899 C C . PHE A 1 110 ? 4.848 -16.718 -0.081 1.00 85.81 110 PHE A C 1
ATOM 901 O O . PHE A 1 110 ? 4.739 -15.921 -1.012 1.00 85.81 110 PHE A O 1
ATOM 908 N N . LEU A 1 111 ? 6.040 -17.022 0.447 1.00 86.31 111 LEU A N 1
ATOM 909 C CA . LEU A 1 111 ? 7.285 -16.425 -0.041 1.00 86.31 111 LEU A CA 1
ATOM 910 C C . LEU A 1 111 ? 7.592 -16.792 -1.495 1.00 86.31 111 LEU A C 1
ATOM 912 O O . LEU A 1 111 ? 8.003 -15.920 -2.261 1.00 86.31 111 LEU A O 1
ATOM 916 N N . ASN A 1 112 ? 7.378 -18.045 -1.896 1.00 90.25 112 ASN A N 1
ATOM 917 C CA . ASN A 1 112 ? 7.584 -18.449 -3.284 1.00 90.25 112 ASN A CA 1
ATOM 918 C C . ASN A 1 112 ? 6.646 -17.681 -4.230 1.00 90.25 112 ASN A C 1
ATOM 920 O O . ASN A 1 112 ? 7.088 -17.124 -5.235 1.00 90.25 112 ASN A O 1
ATOM 924 N N . ASP A 1 113 ? 5.367 -17.571 -3.868 1.00 89.31 113 ASP A N 1
ATOM 925 C CA . ASP A 1 113 ? 4.384 -16.796 -4.627 1.00 89.31 113 ASP A CA 1
ATOM 926 C C . ASP A 1 113 ? 4.731 -15.293 -4.673 1.00 89.31 113 ASP A C 1
ATOM 928 O O . ASP A 1 113 ? 4.599 -14.675 -5.734 1.00 89.31 113 ASP A O 1
ATOM 932 N N . CYS A 1 114 ? 5.247 -14.714 -3.579 1.00 88.00 114 CYS A N 1
ATOM 933 C CA . CYS A 1 114 ? 5.802 -13.355 -3.548 1.00 88.00 114 CYS A CA 1
ATOM 934 C C . CYS A 1 114 ? 6.950 -13.185 -4.545 1.00 88.00 114 CYS A C 1
ATOM 936 O O . CYS A 1 114 ? 6.936 -12.250 -5.346 1.00 88.00 114 CYS A O 1
ATOM 938 N N . VAL A 1 115 ? 7.945 -14.075 -4.513 1.00 89.38 115 VAL A N 1
ATOM 939 C CA . VAL A 1 115 ? 9.119 -14.006 -5.397 1.00 89.38 115 VAL A CA 1
ATOM 940 C C . VAL A 1 115 ? 8.698 -14.112 -6.859 1.00 89.38 115 VAL A C 1
ATOM 942 O O . VAL A 1 115 ? 9.168 -13.333 -7.688 1.00 89.38 115 VAL A O 1
ATOM 945 N N . VAL A 1 116 ? 7.776 -15.020 -7.182 1.00 92.75 116 VAL A N 1
ATOM 946 C CA . VAL A 1 116 ? 7.236 -15.156 -8.542 1.00 92.75 116 VAL A CA 1
ATOM 947 C C . VAL A 1 116 ? 6.495 -13.887 -8.964 1.00 92.75 116 VAL A C 1
ATOM 949 O O . VAL A 1 116 ? 6.716 -13.393 -10.070 1.00 92.75 116 VAL A O 1
ATOM 952 N N . PHE A 1 117 ? 5.654 -13.329 -8.090 1.00 91.56 117 PHE A N 1
ATOM 953 C CA . PHE A 1 117 ? 4.877 -12.125 -8.381 1.00 91.56 117 PHE A CA 1
ATOM 954 C C . PHE A 1 117 ? 5.771 -10.898 -8.604 1.00 91.56 117 PHE A C 1
ATOM 956 O O . PHE A 1 117 ? 5.705 -10.264 -9.659 1.00 91.56 117 PHE A O 1
ATOM 963 N N . PHE A 1 118 ? 6.659 -10.589 -7.657 1.00 89.69 118 PHE A N 1
ATOM 964 C CA . PHE A 1 118 ? 7.586 -9.462 -7.785 1.00 89.69 118 PHE A CA 1
ATOM 965 C C . PHE A 1 118 ? 8.623 -9.688 -8.887 1.00 89.69 118 PHE A C 1
ATOM 967 O O . PHE A 1 118 ? 9.015 -8.735 -9.557 1.00 89.69 118 PHE A O 1
ATOM 974 N N . GLY A 1 119 ? 9.021 -10.935 -9.143 1.00 91.25 119 GLY A N 1
ATOM 975 C CA . GLY A 1 119 ? 9.865 -11.293 -10.279 1.00 91.25 119 GLY A CA 1
ATOM 976 C C . GLY A 1 119 ? 9.178 -11.032 -11.621 1.00 91.25 119 GLY A C 1
ATOM 977 O O . GLY A 1 119 ? 9.808 -10.505 -12.538 1.00 91.25 119 GLY A O 1
ATOM 978 N N . ALA A 1 120 ? 7.885 -11.344 -11.743 1.00 92.06 120 ALA A N 1
ATOM 979 C CA . ALA A 1 120 ? 7.093 -11.027 -12.931 1.00 92.06 120 ALA A CA 1
ATOM 980 C C . ALA A 1 120 ? 6.925 -9.509 -13.112 1.00 92.06 120 ALA A C 1
ATOM 982 O O . ALA A 1 120 ? 7.153 -9.002 -14.212 1.00 92.06 120 ALA A O 1
ATOM 983 N N . LEU A 1 121 ? 6.616 -8.777 -12.036 1.00 88.88 121 LEU A N 1
ATOM 984 C CA . LEU A 1 121 ? 6.546 -7.312 -12.060 1.00 88.88 121 LEU A CA 1
ATOM 985 C C . LEU A 1 121 ? 7.884 -6.680 -12.460 1.00 88.88 121 LEU A C 1
ATOM 987 O O . LEU A 1 121 ? 7.918 -5.819 -13.337 1.00 88.88 121 LEU A O 1
ATOM 991 N N . GLY A 1 122 ? 8.990 -7.145 -11.877 1.00 90.06 122 GLY A N 1
ATOM 992 C CA . GLY A 1 122 ? 10.334 -6.665 -12.190 1.00 90.06 122 GLY A CA 1
ATOM 993 C C . GLY A 1 122 ? 10.727 -6.928 -13.643 1.00 90.06 122 GLY A C 1
ATOM 994 O O . GLY A 1 122 ? 11.273 -6.043 -14.299 1.00 90.06 122 GLY A O 1
ATOM 995 N N . LYS A 1 123 ? 10.385 -8.102 -14.192 1.00 92.06 123 LYS A N 1
ATOM 996 C CA . LYS A 1 123 ? 10.566 -8.396 -15.624 1.00 92.06 123 LYS A CA 1
ATOM 997 C C . LYS A 1 123 ? 9.728 -7.471 -16.507 1.00 92.06 123 LYS A C 1
ATOM 999 O O . LYS A 1 123 ? 10.247 -6.972 -17.502 1.00 92.06 123 LYS A O 1
ATOM 1004 N N . GLY A 1 124 ? 8.473 -7.214 -16.135 1.00 88.25 124 GLY A N 1
ATOM 1005 C CA . GLY A 1 124 ? 7.604 -6.272 -16.844 1.00 88.25 124 GLY A CA 1
ATOM 1006 C C . GLY A 1 124 ? 8.193 -4.860 -16.871 1.00 88.25 124 GLY A C 1
ATOM 1007 O O . GLY A 1 124 ? 8.363 -4.281 -17.941 1.00 88.25 124 GLY A O 1
ATOM 1008 N N . MET A 1 125 ? 8.604 -4.344 -15.709 1.00 85.19 125 MET A N 1
ATOM 1009 C CA . MET A 1 125 ? 9.273 -3.042 -15.592 1.00 85.19 125 MET A CA 1
ATOM 1010 C C . MET A 1 125 ? 10.588 -2.992 -16.378 1.00 85.19 125 MET A C 1
ATOM 1012 O O . MET A 1 125 ? 10.856 -2.009 -17.064 1.00 85.19 125 MET A O 1
ATOM 1016 N N . GLY A 1 126 ? 11.395 -4.054 -16.319 1.00 88.62 126 GLY A N 1
ATOM 1017 C CA . GLY A 1 126 ? 12.640 -4.160 -17.078 1.00 88.62 126 GLY A CA 1
ATOM 1018 C C . GLY A 1 126 ? 12.416 -4.172 -18.592 1.00 88.62 126 GLY A C 1
ATOM 1019 O O . GLY A 1 126 ? 13.191 -3.560 -19.322 1.00 88.62 126 GLY A O 1
ATOM 1020 N N . SER A 1 127 ? 11.341 -4.810 -19.067 1.00 91.38 127 SER A N 1
ATOM 1021 C CA . SER A 1 127 ? 10.952 -4.784 -20.483 1.00 91.38 127 SER A CA 1
ATOM 1022 C C . SER A 1 127 ? 10.593 -3.371 -20.936 1.00 91.38 127 SER A C 1
ATOM 1024 O O . SER A 1 127 ? 11.127 -2.906 -21.939 1.00 91.38 127 SER A O 1
ATOM 1026 N N . LEU A 1 128 ? 9.766 -2.664 -20.157 1.00 86.31 128 LEU A N 1
ATOM 1027 C CA . LEU A 1 128 ? 9.401 -1.271 -20.434 1.00 86.31 128 LEU A CA 1
ATOM 1028 C C . LEU A 1 128 ? 10.633 -0.357 -20.434 1.00 86.31 128 LEU A C 1
ATOM 1030 O O . LEU A 1 128 ? 10.794 0.475 -21.323 1.00 86.31 128 LEU A O 1
ATOM 1034 N N . PHE A 1 129 ? 11.543 -0.543 -19.474 1.00 87.50 129 PHE A N 1
ATOM 1035 C CA . PHE A 1 129 ? 12.801 0.201 -19.432 1.00 87.50 129 PHE A CA 1
ATOM 1036 C C . PHE A 1 129 ? 13.686 -0.096 -20.650 1.00 87.50 129 PHE A C 1
ATOM 1038 O O . PHE A 1 129 ? 14.301 0.809 -21.208 1.00 87.50 129 PHE A O 1
ATOM 1045 N N . ARG A 1 130 ? 13.739 -1.352 -21.103 1.00 89.81 130 ARG A N 1
ATOM 1046 C CA . ARG A 1 130 ? 14.525 -1.731 -22.281 1.00 89.81 130 ARG A CA 1
ATOM 1047 C C . ARG A 1 130 ? 13.955 -1.138 -23.568 1.00 89.81 130 ARG A C 1
ATOM 1049 O O . ARG A 1 130 ? 14.727 -0.642 -24.384 1.00 89.81 130 ARG A O 1
ATOM 1056 N N . GLU A 1 131 ? 12.636 -1.160 -23.748 1.00 88.19 131 GLU A N 1
ATOM 1057 C CA . GLU A 1 131 ? 11.968 -0.482 -24.870 1.00 88.19 131 GLU A CA 1
ATOM 1058 C C . GLU A 1 131 ? 12.264 1.018 -24.864 1.00 88.19 131 GLU A C 1
ATOM 1060 O O . GLU A 1 131 ? 12.616 1.588 -25.895 1.00 88.19 131 GLU A O 1
ATOM 1065 N N . PHE A 1 132 ? 12.219 1.635 -23.684 1.00 85.44 132 PHE A N 1
ATOM 1066 C CA . PHE A 1 132 ? 12.541 3.044 -23.507 1.00 85.44 132 PHE A CA 1
ATOM 1067 C C . PHE A 1 132 ? 13.982 3.381 -23.917 1.00 85.44 132 PHE A C 1
ATOM 1069 O O . PHE A 1 132 ? 14.204 4.290 -24.717 1.00 85.44 132 PHE A O 1
ATOM 1076 N N . VAL A 1 133 ? 14.959 2.611 -23.424 1.00 87.25 133 VAL A N 1
ATOM 1077 C CA . VAL A 1 133 ? 16.376 2.775 -23.789 1.00 87.25 133 VAL A CA 1
ATOM 1078 C C . VAL A 1 133 ? 16.588 2.552 -25.289 1.00 87.25 133 VAL A C 1
ATOM 1080 O O . VAL A 1 133 ? 17.313 3.317 -25.915 1.00 87.25 133 VAL A O 1
ATOM 1083 N N . THR A 1 134 ? 15.917 1.563 -25.886 1.00 88.31 134 THR A N 1
ATOM 1084 C CA . THR A 1 134 ? 15.998 1.286 -27.335 1.00 88.31 134 THR A CA 1
ATOM 1085 C C . THR A 1 134 ? 15.446 2.450 -28.168 1.00 88.31 134 THR A C 1
ATOM 1087 O O . THR A 1 134 ? 16.007 2.809 -29.206 1.00 88.31 134 THR A O 1
ATOM 1090 N N . GLY A 1 135 ? 14.370 3.087 -27.697 1.00 86.50 135 GLY A N 1
ATOM 1091 C CA . GLY A 1 135 ? 13.837 4.304 -28.304 1.00 86.50 135 GLY A CA 1
ATOM 1092 C C . GLY A 1 135 ? 14.851 5.449 -28.275 1.00 86.50 135 GLY A C 1
ATOM 1093 O O . GLY A 1 135 ? 15.099 6.069 -29.306 1.00 86.50 135 GLY A O 1
ATOM 1094 N N . ALA A 1 136 ? 15.491 5.698 -27.130 1.00 85.38 136 ALA A N 1
ATOM 1095 C CA . ALA A 1 136 ? 16.505 6.747 -27.003 1.00 85.38 136 ALA A CA 1
ATOM 1096 C C . ALA A 1 136 ? 17.778 6.471 -27.823 1.00 85.38 136 ALA A C 1
ATOM 1098 O O . ALA A 1 136 ? 18.337 7.401 -28.407 1.00 85.38 136 ALA A O 1
ATOM 1099 N N . ASP A 1 137 ? 18.201 5.208 -27.911 1.00 86.81 137 ASP A N 1
ATOM 1100 C CA . ASP A 1 137 ? 19.324 4.760 -28.745 1.00 86.81 137 ASP A CA 1
ATOM 1101 C C . ASP A 1 137 ? 19.080 5.094 -30.227 1.00 86.81 137 ASP A C 1
ATOM 1103 O O . ASP A 1 137 ? 19.936 5.681 -30.890 1.00 86.81 137 ASP A O 1
ATOM 1107 N N . SER A 1 138 ? 17.853 4.863 -30.709 1.00 86.94 138 SER A N 1
ATOM 1108 C CA . SER A 1 138 ? 17.436 5.202 -32.079 1.00 86.94 138 SER A CA 1
ATOM 1109 C C . SER A 1 138 ? 17.563 6.703 -32.384 1.00 86.94 138 SER A C 1
ATOM 1111 O O . SER A 1 138 ? 17.955 7.081 -33.488 1.00 86.94 138 SER A O 1
ATOM 1113 N N . PHE A 1 139 ? 17.279 7.572 -31.408 1.00 82.94 139 PHE A N 1
ATOM 1114 C CA . PHE A 1 139 ? 17.480 9.020 -31.549 1.00 82.94 139 PHE A CA 1
ATOM 1115 C C . PHE A 1 139 ? 18.954 9.420 -31.468 1.00 82.94 139 PHE A C 1
ATOM 1117 O O . PHE A 1 139 ? 19.382 10.314 -32.198 1.00 82.94 139 PHE A O 1
ATOM 1124 N N . GLY A 1 140 ? 19.742 8.760 -30.615 1.00 82.31 140 GLY A N 1
ATOM 1125 C CA . GLY A 1 140 ? 21.185 8.978 -30.537 1.00 82.31 140 GLY A CA 1
ATOM 1126 C C . GLY A 1 140 ? 21.880 8.654 -31.860 1.00 82.31 140 GLY A C 1
ATOM 1127 O O . GLY A 1 140 ? 22.728 9.425 -32.313 1.00 82.31 140 GLY A O 1
ATOM 1128 N N . GLN A 1 141 ? 21.476 7.569 -32.531 1.00 83.81 141 GLN A N 1
ATOM 1129 C CA . GLN A 1 141 ? 22.060 7.131 -33.805 1.00 83.81 141 GLN A CA 1
ATOM 1130 C C . GLN A 1 141 ? 21.931 8.156 -34.944 1.00 83.81 141 GLN A C 1
ATOM 1132 O O . GLN A 1 141 ? 22.709 8.092 -35.898 1.00 83.81 141 GLN A O 1
ATOM 1137 N N . LEU A 1 142 ? 21.047 9.156 -34.837 1.00 79.75 142 LEU A N 1
ATOM 1138 C CA . LEU A 1 142 ? 20.987 10.279 -35.783 1.00 79.75 142 LEU A CA 1
ATOM 1139 C C . LEU A 1 142 ? 22.301 11.086 -35.839 1.00 79.75 142 LEU A C 1
ATOM 1141 O O . LEU A 1 142 ? 22.550 11.763 -36.836 1.00 79.75 142 LEU A O 1
ATOM 1145 N N . SER A 1 143 ? 23.175 10.991 -34.825 1.00 77.19 143 SER A N 1
ATOM 1146 C CA . SER A 1 143 ? 24.498 11.638 -34.847 1.00 77.19 143 SER A CA 1
ATOM 1147 C C . SER A 1 143 ? 25.532 10.924 -35.727 1.00 77.19 143 SER A C 1
ATOM 1149 O O . SER A 1 143 ? 26.544 11.532 -36.077 1.00 77.19 143 SER A O 1
ATOM 1151 N N . SER A 1 144 ? 25.282 9.668 -36.121 1.00 75.50 144 SER A N 1
ATOM 1152 C CA . SER A 1 144 ? 26.225 8.836 -36.890 1.00 75.50 144 SER A CA 1
ATOM 1153 C C . SER A 1 144 ? 26.489 9.331 -38.318 1.00 75.50 144 SER A C 1
ATOM 1155 O O . SER A 1 144 ? 27.456 8.908 -38.946 1.00 75.50 144 SER A O 1
ATOM 1157 N N . GLY A 1 145 ? 25.681 10.272 -38.820 1.00 75.25 145 GLY A N 1
ATOM 1158 C CA . GLY A 1 145 ? 25.929 10.968 -40.087 1.00 75.25 145 GLY A CA 1
ATOM 1159 C C . GLY A 1 145 ? 27.079 11.986 -40.040 1.00 75.25 145 GLY A C 1
ATOM 1160 O O . GLY A 1 145 ? 27.421 12.566 -41.070 1.00 75.25 145 GLY A O 1
ATOM 1161 N N . ILE A 1 146 ? 27.679 12.229 -38.867 1.00 76.31 146 ILE A N 1
ATOM 1162 C CA . ILE A 1 146 ? 28.803 13.156 -38.698 1.00 76.31 146 ILE A CA 1
ATOM 1163 C C . ILE A 1 146 ? 30.118 12.432 -39.054 1.00 76.31 146 ILE A C 1
ATOM 1165 O O . ILE A 1 146 ? 30.453 11.431 -38.425 1.00 76.31 146 ILE A O 1
ATOM 1169 N N . PRO A 1 147 ? 30.929 12.953 -39.997 1.00 70.81 147 PRO A N 1
ATOM 1170 C CA . PRO A 1 147 ? 32.103 12.252 -40.534 1.00 70.81 147 PRO A CA 1
ATOM 1171 C C . PRO A 1 147 ? 33.251 12.045 -39.530 1.00 70.81 147 PRO A C 1
ATOM 1173 O O . PRO A 1 147 ? 34.179 11.289 -39.798 1.00 70.81 147 PRO A O 1
ATOM 1176 N N . ASN A 1 148 ? 33.222 12.724 -38.381 1.00 82.81 148 ASN A N 1
ATOM 1177 C CA . ASN A 1 148 ? 34.293 12.700 -37.392 1.00 82.81 148 ASN A CA 1
ATOM 1178 C C . ASN A 1 148 ? 33.895 11.805 -36.206 1.00 82.81 148 ASN A C 1
ATOM 1180 O O . ASN A 1 148 ? 32.992 12.154 -35.444 1.00 82.81 148 ASN A O 1
ATOM 1184 N N . SER A 1 149 ? 34.556 10.655 -36.041 1.00 81.50 149 SER A N 1
ATOM 1185 C CA . SER A 1 149 ? 34.126 9.580 -35.126 1.00 81.50 149 SER A CA 1
ATOM 1186 C C . SER A 1 149 ? 34.103 9.987 -33.647 1.00 81.50 149 SER A C 1
ATOM 1188 O O . SER A 1 149 ? 33.169 9.638 -32.924 1.00 81.50 149 SER A O 1
ATOM 1190 N N . ILE A 1 150 ? 35.080 10.786 -33.203 1.00 84.00 150 ILE A N 1
ATOM 1191 C CA . ILE A 1 150 ? 35.150 11.307 -31.826 1.00 84.00 150 ILE A CA 1
ATOM 1192 C C . ILE A 1 150 ? 33.996 12.285 -31.562 1.00 84.00 150 ILE A C 1
ATOM 1194 O O . ILE A 1 150 ? 33.327 12.207 -30.532 1.00 84.00 150 ILE A O 1
ATOM 1198 N N . LEU A 1 151 ? 33.722 13.178 -32.517 1.00 82.50 151 LEU A N 1
ATOM 1199 C CA . LEU A 1 151 ? 32.639 14.156 -32.411 1.00 82.50 151 LEU A CA 1
ATOM 1200 C C . LEU A 1 151 ? 31.266 13.474 -32.464 1.00 82.50 151 LEU A C 1
ATOM 1202 O O . LEU A 1 151 ? 30.392 13.799 -31.666 1.00 82.50 151 LEU A O 1
ATOM 1206 N N . SER A 1 152 ? 31.099 12.485 -33.345 1.00 84.88 152 SER A N 1
ATOM 1207 C CA . SER A 1 152 ? 29.883 11.676 -33.458 1.00 84.88 152 SER A CA 1
ATOM 1208 C C . SER A 1 152 ? 29.541 10.977 -32.140 1.00 84.88 152 SER A C 1
ATOM 1210 O O . SER A 1 152 ? 28.379 10.988 -31.736 1.00 84.88 152 SER A O 1
ATOM 1212 N N . GLY A 1 153 ? 30.540 10.425 -31.439 1.00 85.69 153 GLY A N 1
ATOM 1213 C CA . GLY A 1 153 ? 30.353 9.784 -30.134 1.00 85.69 153 GLY A CA 1
ATOM 1214 C C . GLY A 1 153 ? 29.931 10.757 -29.027 1.00 85.69 153 GLY A C 1
ATOM 1215 O O . GLY A 1 153 ? 29.039 10.444 -28.242 1.00 85.69 153 GLY A O 1
ATOM 1216 N N . ILE A 1 154 ? 30.514 11.958 -28.975 1.00 87.00 154 ILE A N 1
ATOM 1217 C CA . ILE A 1 154 ? 30.126 12.984 -27.988 1.00 87.00 154 ILE A CA 1
ATOM 1218 C C . ILE A 1 154 ? 28.695 13.469 -28.251 1.00 87.00 154 ILE A C 1
ATOM 1220 O O . ILE A 1 154 ? 27.886 13.560 -27.327 1.00 87.00 154 ILE A O 1
ATOM 1224 N N . VAL A 1 155 ? 28.368 13.742 -29.516 1.00 86.56 155 VAL A N 1
ATOM 1225 C CA . VAL A 1 155 ? 27.034 14.199 -29.926 1.00 86.56 155 VAL A CA 1
ATOM 1226 C C . VAL A 1 155 ? 25.985 13.102 -29.707 1.00 86.56 155 VAL A C 1
ATOM 1228 O O . VAL A 1 155 ? 24.889 13.406 -29.245 1.00 86.56 155 VAL A O 1
ATOM 1231 N N . TYR A 1 156 ? 26.336 11.832 -29.937 1.00 89.81 156 TYR A N 1
ATOM 1232 C CA . TYR A 1 156 ? 25.490 10.669 -29.650 1.00 89.81 156 TYR A CA 1
ATOM 1233 C C . TYR A 1 156 ? 25.030 10.655 -28.186 1.00 89.81 156 TYR A C 1
ATOM 1235 O O . TYR A 1 156 ? 23.831 10.679 -27.905 1.00 89.81 156 TYR A O 1
ATOM 1243 N N . TRP A 1 157 ? 25.983 10.673 -27.247 1.00 88.50 157 TRP A N 1
ATOM 1244 C CA . TRP A 1 157 ? 25.684 10.615 -25.813 1.00 88.50 157 TRP A CA 1
ATOM 1245 C C . TRP A 1 157 ? 24.938 11.861 -25.321 1.00 88.50 157 TRP A C 1
ATOM 1247 O O . TRP A 1 157 ? 24.077 11.748 -24.448 1.00 88.50 157 TRP A O 1
ATOM 1257 N N . LEU A 1 158 ? 25.209 13.031 -25.910 1.00 89.31 158 LEU A N 1
ATOM 1258 C CA . LEU A 1 158 ? 24.473 14.269 -25.634 1.00 89.31 158 LEU A CA 1
ATOM 1259 C C . LEU A 1 158 ? 23.003 14.179 -26.055 1.00 89.31 158 LEU A C 1
ATOM 1261 O O . LEU A 1 158 ? 22.123 14.541 -25.273 1.00 89.31 158 LEU A O 1
ATOM 1265 N N . ILE A 1 159 ? 22.726 13.693 -27.267 1.00 88.00 159 ILE A N 1
ATOM 1266 C CA . ILE A 1 159 ? 21.359 13.556 -27.787 1.00 88.00 159 ILE A CA 1
ATOM 1267 C C . ILE A 1 159 ? 20.610 12.476 -27.006 1.00 88.00 159 ILE A C 1
ATOM 1269 O O . ILE A 1 159 ? 19.542 12.754 -26.459 1.00 88.00 159 ILE A O 1
ATOM 1273 N N . ALA A 1 160 ? 21.189 11.278 -26.888 1.00 86.50 160 ALA A N 1
ATOM 1274 C CA . ALA A 1 160 ? 20.576 10.166 -26.169 1.00 86.50 160 ALA A CA 1
ATOM 1275 C C . ALA A 1 160 ? 20.291 10.532 -24.700 1.00 86.50 160 ALA A C 1
ATOM 1277 O O . ALA A 1 160 ? 19.181 10.321 -24.212 1.00 86.50 160 ALA A O 1
ATOM 1278 N N . GLY A 1 161 ? 21.251 11.160 -24.009 1.00 88.75 161 GLY A N 1
ATOM 1279 C CA . GLY A 1 161 ? 21.087 11.606 -22.624 1.00 88.75 161 GLY A CA 1
ATOM 1280 C C . GLY A 1 161 ? 19.998 12.670 -22.457 1.00 88.75 161 GLY A C 1
ATOM 1281 O O . GLY A 1 161 ? 19.185 12.587 -21.534 1.00 88.75 161 GLY A O 1
ATOM 1282 N N . THR A 1 162 ? 19.934 13.637 -23.375 1.00 88.19 162 THR A N 1
ATOM 1283 C CA . THR A 1 162 ? 18.934 14.716 -23.343 1.00 88.19 162 THR A CA 1
ATOM 1284 C C . THR A 1 162 ? 17.520 14.181 -23.589 1.00 88.19 162 THR A C 1
ATOM 1286 O O . THR A 1 162 ? 16.592 14.538 -22.862 1.00 88.19 162 THR A O 1
ATOM 1289 N N . VAL A 1 163 ? 17.351 13.280 -24.564 1.00 88.75 163 VAL A N 1
ATOM 1290 C CA . VAL A 1 163 ? 16.066 12.620 -24.861 1.00 88.75 163 VAL A CA 1
ATOM 1291 C C . VAL A 1 163 ? 15.597 11.786 -23.667 1.00 88.75 163 VAL A C 1
ATOM 1293 O O . VAL A 1 163 ? 14.450 11.928 -23.237 1.00 88.75 163 VAL A O 1
ATOM 1296 N N . MET A 1 164 ? 16.492 10.987 -23.074 1.00 87.94 164 MET A N 1
ATOM 1297 C CA . MET A 1 164 ? 16.199 10.209 -21.865 1.00 87.94 164 MET A CA 1
ATOM 1298 C C . MET A 1 164 ? 15.737 11.108 -20.711 1.00 87.94 164 MET A C 1
ATOM 1300 O O . MET A 1 164 ? 14.732 10.809 -20.068 1.00 87.94 164 MET A O 1
ATOM 1304 N N . ALA A 1 165 ? 16.431 12.224 -20.466 1.00 89.62 165 ALA A N 1
ATOM 1305 C CA . ALA A 1 165 ? 16.106 13.147 -19.381 1.00 89.62 165 ALA A CA 1
ATOM 1306 C C . ALA A 1 165 ? 14.729 13.808 -19.562 1.00 89.62 165 ALA A C 1
ATOM 1308 O O . ALA A 1 165 ? 13.919 13.795 -18.634 1.00 89.62 165 ALA A O 1
ATOM 1309 N N . ILE A 1 166 ? 14.433 14.342 -20.754 1.00 91.31 166 ILE A N 1
ATOM 1310 C CA . ILE A 1 166 ? 13.142 14.991 -21.046 1.00 91.31 166 ILE A CA 1
ATOM 1311 C C . ILE A 1 166 ? 11.992 13.998 -20.871 1.00 91.31 166 ILE A C 1
ATOM 1313 O O . ILE A 1 166 ? 10.996 14.298 -20.209 1.00 91.31 166 ILE A O 1
ATOM 1317 N N . LEU A 1 167 ? 12.141 12.793 -21.418 1.00 87.38 167 LEU A N 1
ATOM 1318 C CA . LEU A 1 167 ? 11.126 11.755 -21.306 1.00 87.38 167 LEU A CA 1
ATOM 1319 C C . LEU A 1 167 ? 10.899 11.315 -19.852 1.00 87.38 167 LEU A C 1
ATOM 1321 O O . LEU A 1 167 ? 9.752 11.099 -19.451 1.00 87.38 167 LEU A O 1
ATOM 1325 N N . PHE A 1 168 ? 11.958 11.224 -19.042 1.00 87.06 168 PHE A N 1
ATOM 1326 C CA . PHE A 1 168 ? 11.838 10.887 -17.622 1.00 87.06 168 PHE A CA 1
ATOM 1327 C C . PHE A 1 168 ? 11.102 11.981 -16.838 1.00 87.06 168 PHE A C 1
ATOM 1329 O O . PHE A 1 168 ? 10.258 11.672 -15.998 1.00 87.06 168 PHE A O 1
ATOM 1336 N N . VAL A 1 169 ? 11.357 13.256 -17.154 1.00 91.31 169 VAL A N 1
ATOM 1337 C CA . VAL A 1 169 ? 10.650 14.399 -16.554 1.00 91.31 169 VAL A CA 1
ATOM 1338 C C . VAL A 1 169 ? 9.160 14.370 -16.903 1.00 91.31 169 VAL A C 1
ATOM 1340 O O . VAL A 1 169 ? 8.328 14.488 -16.004 1.00 91.31 169 VAL A O 1
ATOM 1343 N N . ILE A 1 170 ? 8.806 14.152 -18.175 1.00 89.50 170 ILE A N 1
ATOM 1344 C CA . ILE A 1 170 ? 7.401 14.067 -18.617 1.00 89.50 170 ILE A CA 1
ATOM 1345 C C . ILE A 1 170 ? 6.693 12.888 -17.938 1.00 89.50 170 ILE A C 1
ATOM 1347 O O . ILE A 1 170 ? 5.611 13.048 -17.371 1.00 89.50 170 ILE A O 1
ATOM 1351 N N . THR A 1 171 ? 7.322 11.711 -17.949 1.00 86.56 171 THR A N 1
ATOM 1352 C CA . THR A 1 171 ? 6.757 10.493 -17.349 1.00 86.56 171 THR A CA 1
ATOM 1353 C C . THR A 1 171 ? 6.590 10.651 -15.839 1.00 86.56 171 THR A C 1
ATOM 1355 O O . THR A 1 171 ? 5.533 10.331 -15.295 1.00 86.56 171 THR A O 1
ATOM 1358 N N . GLY A 1 172 ? 7.592 11.209 -15.156 1.00 88.19 172 GLY A N 1
ATOM 1359 C CA . GLY A 1 172 ? 7.532 11.495 -13.724 1.00 88.19 172 GLY A CA 1
ATOM 1360 C C . GLY A 1 172 ? 6.403 12.462 -13.375 1.00 88.19 172 GLY A C 1
ATOM 1361 O O . GLY A 1 172 ? 5.644 12.208 -12.440 1.00 88.19 172 GLY A O 1
ATOM 1362 N N . TRP A 1 173 ? 6.225 13.524 -14.164 1.00 92.00 173 TRP A N 1
ATOM 1363 C CA . TRP A 1 173 ? 5.137 14.482 -13.960 1.00 92.00 173 TRP A CA 1
ATOM 1364 C C . TRP A 1 173 ? 3.755 13.837 -14.130 1.00 92.00 173 TRP A C 1
ATOM 1366 O O . TRP A 1 173 ? 2.858 14.071 -13.316 1.00 92.00 173 TRP A O 1
ATOM 1376 N N . LEU A 1 174 ? 3.583 12.984 -15.145 1.00 89.56 174 LEU A N 1
ATOM 1377 C CA . LEU A 1 174 ? 2.340 12.238 -15.366 1.00 89.56 174 LEU A CA 1
ATOM 1378 C C . LEU A 1 174 ? 2.027 11.293 -14.200 1.00 89.56 174 LEU A C 1
ATOM 1380 O O . LEU A 1 174 ? 0.900 11.290 -13.701 1.00 89.56 174 LEU A O 1
ATOM 1384 N N . ILE A 1 175 ? 3.025 10.544 -13.720 1.00 89.00 175 ILE A N 1
ATOM 1385 C CA . ILE A 1 175 ? 2.870 9.640 -12.571 1.00 89.00 175 ILE A CA 1
ATOM 1386 C C . ILE A 1 175 ? 2.464 10.427 -11.320 1.00 89.00 175 ILE A C 1
ATOM 1388 O O . ILE A 1 175 ? 1.541 10.017 -10.617 1.00 89.00 175 ILE A O 1
ATOM 1392 N N . ILE A 1 176 ? 3.102 11.572 -11.057 1.00 90.56 176 ILE A N 1
ATOM 1393 C CA . ILE A 1 176 ? 2.763 12.435 -9.915 1.00 90.56 176 ILE A CA 1
ATOM 1394 C C . ILE A 1 176 ? 1.327 12.958 -10.035 1.00 90.56 176 ILE A C 1
ATOM 1396 O O . ILE A 1 176 ? 0.585 12.934 -9.052 1.00 90.56 176 ILE A O 1
ATOM 1400 N N . GLY A 1 177 ? 0.904 13.388 -11.227 1.00 88.31 177 GLY A N 1
ATOM 1401 C CA . GLY A 1 177 ? -0.456 13.878 -11.466 1.00 88.31 177 GLY A CA 1
ATOM 1402 C C . GLY A 1 177 ? -1.527 12.812 -11.218 1.00 88.31 177 GLY A C 1
ATOM 1403 O O . GLY A 1 177 ? -2.495 13.057 -10.492 1.00 88.31 177 GLY A O 1
ATOM 1404 N N . ILE A 1 178 ? -1.331 11.608 -11.762 1.00 87.19 178 ILE A N 1
ATOM 1405 C CA . ILE A 1 178 ? -2.242 10.473 -11.551 1.00 87.19 178 ILE A CA 1
ATOM 1406 C C . ILE A 1 178 ? -2.224 10.055 -10.077 1.00 87.19 178 ILE A C 1
ATOM 1408 O O . ILE A 1 178 ? -3.281 9.902 -9.463 1.00 87.19 178 ILE A O 1
ATOM 1412 N N . GLY A 1 179 ? -1.036 9.936 -9.482 1.00 86.06 179 GLY A N 1
ATOM 1413 C CA . GLY A 1 179 ? -0.859 9.588 -8.075 1.00 86.06 179 GLY A CA 1
ATOM 1414 C C . GLY A 1 179 ? -1.533 10.584 -7.132 1.00 86.06 179 GLY A C 1
ATOM 1415 O O . GLY A 1 179 ? -2.119 10.176 -6.132 1.00 86.06 179 GLY A O 1
ATOM 1416 N N . TYR A 1 180 ? -1.536 11.875 -7.469 1.00 87.44 180 TYR A N 1
ATOM 1417 C CA . TYR A 1 180 ? -2.249 12.896 -6.704 1.00 87.44 180 TYR A CA 1
ATOM 1418 C C . TYR A 1 180 ? -3.772 12.707 -6.761 1.00 87.44 180 TYR A C 1
ATOM 1420 O O . TYR A 1 180 ? -4.432 12.748 -5.720 1.00 87.44 180 TYR A O 1
ATOM 1428 N N . GLN A 1 181 ? -4.336 12.454 -7.947 1.00 80.06 181 GLN A N 1
ATOM 1429 C CA . GLN A 1 181 ? -5.778 12.213 -8.110 1.00 80.06 181 GLN A CA 1
ATOM 1430 C C . GLN A 1 181 ? -6.222 10.936 -7.390 1.00 80.06 181 GLN A C 1
ATOM 1432 O O . GLN A 1 181 ? -7.157 10.961 -6.585 1.00 80.06 181 GLN A O 1
ATOM 1437 N N . VAL A 1 182 ? -5.497 9.836 -7.606 1.00 78.12 182 VAL A N 1
ATOM 1438 C CA . VAL A 1 182 ? -5.753 8.553 -6.938 1.00 78.12 182 VAL A CA 1
ATOM 1439 C C . VAL A 1 182 ? -5.569 8.694 -5.429 1.00 78.12 182 VAL A C 1
ATOM 1441 O O . VAL A 1 182 ? -6.405 8.222 -4.665 1.00 78.12 182 VAL A O 1
ATOM 1444 N N . GLY A 1 183 ? -4.533 9.402 -4.981 1.00 79.50 183 GLY A N 1
ATOM 1445 C CA . GLY A 1 183 ? -4.273 9.659 -3.567 1.00 79.50 183 GLY A CA 1
ATOM 1446 C C . GLY A 1 183 ? -5.365 10.496 -2.902 1.00 79.50 183 GLY A C 1
ATOM 1447 O O . GLY A 1 183 ? -5.726 10.227 -1.757 1.00 79.50 183 GLY A O 1
ATOM 1448 N N . LYS A 1 184 ? -5.943 11.476 -3.607 1.00 80.81 184 LYS A N 1
ATOM 1449 C CA . LYS A 1 184 ? -7.073 12.277 -3.109 1.00 80.81 184 LYS A CA 1
ATOM 1450 C C . LYS A 1 184 ? -8.321 11.415 -2.908 1.00 80.81 184 LYS A C 1
ATOM 1452 O O . LYS A 1 184 ? -8.963 11.518 -1.861 1.00 80.81 184 LYS A O 1
ATOM 1457 N N . ILE A 1 185 ? -8.626 10.540 -3.867 1.00 74.69 185 ILE A N 1
ATOM 1458 C CA . ILE A 1 185 ? -9.713 9.557 -3.756 1.00 74.69 185 ILE A CA 1
ATOM 1459 C C . ILE A 1 185 ? -9.404 8.603 -2.595 1.00 74.69 185 ILE A C 1
ATOM 1461 O O . ILE A 1 185 ? -10.184 8.485 -1.654 1.00 74.69 185 ILE A O 1
ATOM 1465 N N . TYR A 1 186 ? -8.214 8.010 -2.563 1.00 69.00 186 TYR A N 1
ATOM 1466 C CA . TYR A 1 186 ? -7.818 7.095 -1.497 1.00 69.00 186 TYR A CA 1
ATOM 1467 C C . TYR A 1 186 ? -7.926 7.736 -0.105 1.00 69.00 186 TYR A C 1
ATOM 1469 O O . TYR A 1 186 ? -8.437 7.115 0.824 1.00 69.00 186 TYR A O 1
ATOM 1477 N N . ARG A 1 187 ? -7.537 9.008 0.046 1.00 72.62 187 ARG A N 1
ATOM 1478 C CA . ARG A 1 187 ? -7.664 9.732 1.318 1.00 72.62 187 ARG A CA 1
ATOM 1479 C C . ARG A 1 187 ? -9.126 9.996 1.706 1.00 72.62 187 ARG A C 1
ATOM 1481 O O . ARG A 1 187 ? -9.444 9.934 2.888 1.00 72.62 187 ARG A O 1
ATOM 1488 N N . LYS A 1 188 ? -10.018 10.259 0.741 1.00 70.31 188 LYS A N 1
ATOM 1489 C CA . LYS A 1 188 ? -11.461 10.465 0.993 1.00 70.31 188 LYS A CA 1
ATOM 1490 C C . LYS A 1 188 ? -12.188 9.151 1.326 1.00 70.31 188 LYS A C 1
ATOM 1492 O O . LYS A 1 188 ? -13.121 9.175 2.130 1.00 70.31 188 LYS A O 1
ATOM 1497 N N . TYR A 1 189 ? -11.791 8.022 0.732 1.00 64.44 189 TYR A N 1
ATOM 1498 C CA . TYR A 1 189 ? -12.560 6.765 0.789 1.00 64.44 189 TYR A CA 1
ATOM 1499 C C . TYR A 1 189 ? -11.897 5.625 1.593 1.00 64.44 189 TYR A C 1
ATOM 1501 O O . TYR A 1 189 ? -12.611 4.850 2.227 1.00 64.44 189 TYR A O 1
ATOM 1509 N N . CYS A 1 190 ? -10.563 5.512 1.601 1.00 66.06 190 CYS A N 1
ATOM 1510 C CA . CYS A 1 190 ? -9.829 4.344 2.125 1.00 66.06 190 CYS A CA 1
ATOM 1511 C C . CYS A 1 190 ? -8.925 4.624 3.334 1.00 66.06 190 CYS A C 1
ATOM 1513 O O . CYS A 1 190 ? -8.428 3.682 3.949 1.00 66.06 190 CYS A O 1
ATOM 1515 N N . TRP A 1 191 ? -8.726 5.886 3.720 1.00 65.94 191 TRP A N 1
ATOM 1516 C CA . TRP A 1 191 ? -7.957 6.245 4.918 1.00 65.94 191 TRP A CA 1
ATOM 1517 C C . TRP A 1 191 ? -8.806 6.149 6.193 1.00 65.94 191 TRP A C 1
ATOM 1519 O O . TRP A 1 191 ? -8.890 7.082 6.983 1.00 65.94 191 TRP A O 1
ATOM 1529 N N . ASP A 1 192 ? -9.490 5.022 6.361 1.00 69.12 192 ASP A N 1
ATOM 1530 C CA . ASP A 1 192 ? -10.258 4.719 7.562 1.00 69.12 192 ASP A CA 1
ATOM 1531 C C . ASP A 1 192 ? -9.663 3.489 8.250 1.00 69.12 192 ASP A C 1
ATOM 1533 O O . ASP A 1 192 ? -9.255 2.534 7.579 1.00 69.12 192 ASP A O 1
ATOM 1537 N N . ILE A 1 193 ? -9.634 3.505 9.584 1.00 71.12 193 ILE A N 1
ATOM 1538 C CA . ILE A 1 193 ? -9.008 2.473 10.427 1.00 71.12 193 ILE A CA 1
ATOM 1539 C C . ILE A 1 193 ? -9.557 1.083 10.076 1.00 71.12 193 ILE A C 1
ATOM 1541 O O . ILE A 1 193 ? -8.804 0.112 10.024 1.00 71.12 193 ILE A O 1
ATOM 1545 N N . ILE A 1 194 ? -10.844 0.999 9.728 1.00 74.38 194 ILE A N 1
ATOM 1546 C CA . ILE A 1 194 ? -11.505 -0.239 9.297 1.00 74.38 194 ILE A CA 1
ATOM 1547 C C . ILE A 1 194 ? -10.815 -0.852 8.069 1.00 74.38 194 ILE A C 1
ATOM 1549 O O . ILE A 1 194 ? -10.598 -2.059 8.032 1.00 74.38 194 ILE A O 1
ATOM 1553 N N . SER A 1 195 ? -10.410 -0.037 7.089 1.00 79.50 195 SER A N 1
ATOM 1554 C CA . SER A 1 195 ? -9.747 -0.533 5.872 1.00 79.50 195 SER A CA 1
ATOM 1555 C C . SER A 1 195 ? -8.403 -1.177 6.190 1.00 79.50 195 SER A C 1
ATOM 1557 O O . SER A 1 195 ? -8.047 -2.200 5.611 1.00 79.50 195 SER A O 1
ATOM 1559 N N . ILE A 1 196 ? -7.660 -0.574 7.121 1.00 77.00 196 ILE A N 1
ATOM 1560 C CA . ILE A 1 196 ? -6.343 -1.053 7.548 1.00 77.00 196 ILE A CA 1
ATOM 1561 C C . ILE A 1 196 ? -6.496 -2.384 8.287 1.00 77.00 196 ILE A C 1
ATOM 1563 O O . ILE A 1 196 ? -5.778 -3.338 7.996 1.00 77.00 196 ILE A O 1
ATOM 1567 N N . VAL A 1 197 ? -7.468 -2.475 9.198 1.00 78.56 197 VAL A N 1
ATOM 1568 C CA . VAL A 1 197 ? -7.755 -3.717 9.931 1.00 78.56 197 VAL A CA 1
ATOM 1569 C C . VAL A 1 197 ? -8.187 -4.831 8.975 1.00 78.56 197 VAL A C 1
ATOM 1571 O O . VAL A 1 197 ? -7.690 -5.951 9.088 1.00 78.56 197 VAL A O 1
ATOM 1574 N N . VAL A 1 198 ? -9.051 -4.537 7.998 1.00 84.00 198 VAL A N 1
ATOM 1575 C CA . VAL A 1 198 ? -9.457 -5.499 6.957 1.00 84.00 198 VAL A CA 1
ATOM 1576 C C . VAL A 1 198 ? -8.251 -5.971 6.144 1.00 84.00 198 VAL A C 1
ATOM 1578 O O . VAL A 1 198 ? -8.131 -7.164 5.860 1.00 84.00 198 VAL A O 1
ATOM 1581 N N . ALA A 1 199 ? -7.317 -5.076 5.821 1.00 82.62 199 ALA A N 1
ATOM 1582 C CA . ALA A 1 199 ? -6.129 -5.449 5.067 1.00 82.62 199 ALA A CA 1
ATOM 1583 C C . ALA A 1 199 ? -5.187 -6.372 5.847 1.00 82.62 199 ALA A C 1
ATOM 1585 O O . ALA A 1 199 ? -4.742 -7.400 5.334 1.00 82.62 199 ALA A O 1
ATOM 1586 N N . ILE A 1 200 ? -4.937 -6.060 7.117 1.00 82.12 200 ILE A N 1
ATOM 1587 C CA . ILE A 1 200 ? -4.085 -6.885 7.983 1.00 82.12 200 ILE A CA 1
ATOM 1588 C C . ILE A 1 200 ? -4.729 -8.256 8.223 1.00 82.12 200 ILE A C 1
ATOM 1590 O O . ILE A 1 200 ? -4.072 -9.284 8.070 1.00 82.12 200 ILE A O 1
ATOM 1594 N N . THR A 1 201 ? -6.020 -8.286 8.561 1.00 83.44 201 THR A N 1
ATOM 1595 C CA . THR A 1 201 ? -6.739 -9.538 8.853 1.00 83.44 201 THR A CA 1
ATOM 1596 C C . THR A 1 201 ? -6.868 -10.434 7.624 1.00 83.44 201 THR A C 1
ATOM 1598 O O . THR A 1 201 ? -6.594 -11.627 7.722 1.00 83.44 201 THR A O 1
ATOM 1601 N N . SER A 1 202 ? -7.202 -9.886 6.453 1.00 85.69 202 SER A N 1
ATOM 1602 C CA . SER A 1 202 ? -7.239 -10.666 5.206 1.00 85.69 202 SER A CA 1
ATOM 1603 C C . SER A 1 202 ? -5.861 -11.210 4.825 1.00 85.69 202 SER A C 1
ATOM 1605 O O . SER A 1 202 ? -5.758 -12.369 4.427 1.00 85.69 202 SER A O 1
ATOM 1607 N N . THR A 1 203 ? -4.795 -10.432 5.036 1.00 85.69 203 THR A N 1
ATOM 1608 C CA . THR A 1 203 ? -3.416 -10.905 4.851 1.00 85.69 203 THR A CA 1
ATOM 1609 C C . THR A 1 203 ? -3.097 -12.074 5.777 1.00 85.69 203 THR A C 1
ATOM 1611 O O . THR A 1 203 ? -2.608 -13.103 5.313 1.00 85.69 203 THR A O 1
ATOM 1614 N N . ALA A 1 204 ? -3.440 -11.968 7.062 1.00 84.06 204 ALA A N 1
ATOM 1615 C CA . ALA A 1 204 ? -3.243 -13.046 8.028 1.00 84.06 204 ALA A CA 1
ATOM 1616 C C . ALA A 1 204 ? -3.999 -14.329 7.639 1.00 84.06 204 ALA A C 1
ATOM 1618 O O . ALA A 1 204 ? -3.431 -15.417 7.706 1.00 84.06 204 ALA A O 1
ATOM 1619 N N . VAL A 1 205 ? -5.250 -14.206 7.179 1.00 85.75 205 VAL A N 1
ATOM 1620 C CA . VAL A 1 205 ? -6.065 -15.343 6.715 1.00 85.75 205 VAL A CA 1
ATOM 1621 C C . VAL A 1 205 ? -5.423 -16.027 5.505 1.00 85.75 205 VAL A C 1
ATOM 1623 O O . VAL A 1 205 ? -5.289 -17.249 5.500 1.00 85.75 205 VAL A O 1
ATOM 1626 N N . VAL A 1 206 ? -4.986 -15.260 4.502 1.00 87.75 206 VAL A N 1
ATOM 1627 C CA . VAL A 1 206 ? -4.342 -15.809 3.295 1.00 87.75 206 VAL A CA 1
ATOM 1628 C C . VAL A 1 206 ? -3.026 -16.512 3.630 1.00 87.75 206 VAL A C 1
ATOM 1630 O O . VAL A 1 206 ? -2.737 -17.556 3.052 1.00 87.75 206 VAL A O 1
ATOM 1633 N N . ILE A 1 207 ? -2.244 -15.983 4.575 1.00 86.75 207 ILE A N 1
ATOM 1634 C CA . ILE A 1 207 ? -1.004 -16.628 5.028 1.00 86.75 207 ILE A CA 1
ATOM 1635 C C . ILE A 1 207 ? -1.314 -17.932 5.768 1.00 86.75 207 ILE A C 1
ATOM 1637 O O . ILE A 1 207 ? -0.727 -18.964 5.451 1.00 86.75 207 ILE A O 1
ATOM 1641 N N . TYR A 1 208 ? -2.231 -17.892 6.738 1.00 84.12 208 TYR A N 1
ATOM 1642 C CA . TYR A 1 208 ? -2.540 -19.036 7.597 1.00 84.12 208 TYR A CA 1
ATOM 1643 C C . TYR A 1 208 ? -3.153 -20.201 6.811 1.00 84.12 208 TYR A C 1
ATOM 1645 O O . TYR A 1 208 ? -2.760 -21.350 6.993 1.00 84.12 208 TYR A O 1
ATOM 1653 N N . PHE A 1 209 ? -4.080 -19.909 5.897 1.00 85.94 209 PHE A N 1
ATOM 1654 C CA . PHE A 1 209 ? -4.736 -20.918 5.062 1.00 85.94 209 PHE A CA 1
ATOM 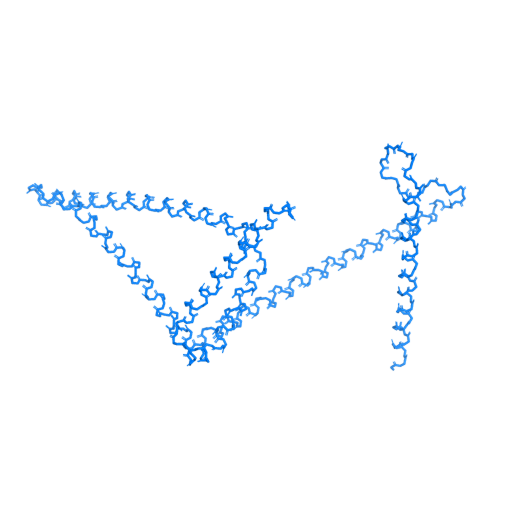1655 C C . PHE A 1 209 ? -4.056 -21.117 3.703 1.00 85.94 209 PHE A C 1
ATOM 1657 O O . PHE A 1 209 ? -4.614 -21.801 2.848 1.00 85.94 209 PHE A O 1
ATOM 1664 N N . GLY A 1 210 ? -2.871 -20.543 3.474 1.00 85.38 210 GLY A N 1
ATOM 1665 C CA . GLY A 1 210 ? -2.249 -20.486 2.148 1.00 85.38 210 GLY A CA 1
ATOM 1666 C C . GLY A 1 210 ? -2.068 -21.852 1.484 1.00 85.38 210 GLY A C 1
ATOM 1667 O O . GLY A 1 210 ? -2.330 -21.997 0.293 1.00 85.38 210 GLY A O 1
ATOM 1668 N N . GLU A 1 211 ? -1.698 -22.872 2.258 1.00 85.94 211 GLU A N 1
ATOM 1669 C CA . GLU A 1 211 ? -1.536 -24.245 1.765 1.00 85.94 211 GLU A CA 1
ATOM 1670 C C . GLU A 1 211 ? -2.879 -24.887 1.383 1.00 85.94 211 GLU A C 1
ATOM 1672 O O . GLU A 1 211 ? -3.017 -25.472 0.310 1.00 85.94 211 GLU A O 1
ATOM 1677 N N . TRP A 1 212 ? -3.911 -24.695 2.209 1.00 87.69 212 TRP A N 1
ATOM 1678 C CA . TRP A 1 212 ? -5.262 -25.167 1.907 1.00 87.69 212 TRP A CA 1
ATOM 1679 C C . TRP A 1 212 ? -5.855 -24.460 0.678 1.00 87.69 212 TRP A C 1
ATOM 1681 O O . TRP A 1 212 ? -6.430 -25.113 -0.193 1.00 87.69 212 TRP A O 1
ATOM 1691 N N . ILE A 1 213 ? -5.655 -23.142 0.565 1.00 86.56 213 ILE A N 1
ATOM 1692 C CA . ILE A 1 213 ? -6.094 -22.340 -0.585 1.00 86.56 213 ILE A CA 1
ATOM 1693 C C . ILE A 1 213 ? -5.401 -22.819 -1.861 1.00 86.56 213 ILE A C 1
ATOM 1695 O O . ILE A 1 213 ? -6.083 -23.026 -2.860 1.00 86.56 213 ILE A O 1
ATOM 1699 N N . LYS A 1 214 ? -4.082 -23.048 -1.828 1.00 85.38 214 LYS A N 1
ATOM 1700 C CA . LYS A 1 214 ? -3.317 -23.577 -2.971 1.00 85.38 214 LYS A CA 1
ATOM 1701 C C . LYS A 1 214 ? -3.813 -24.942 -3.431 1.00 85.38 214 LYS A C 1
ATOM 1703 O O . LYS A 1 214 ? -3.875 -25.184 -4.634 1.00 85.38 214 LYS A O 1
ATOM 1708 N N . ASN A 1 215 ? -4.179 -25.810 -2.490 1.00 88.88 215 ASN A N 1
ATOM 1709 C CA . ASN A 1 215 ? -4.727 -27.128 -2.805 1.00 88.88 215 ASN A CA 1
ATOM 1710 C C . ASN A 1 215 ? -6.110 -27.034 -3.461 1.00 88.88 215 ASN A C 1
ATOM 1712 O O . ASN A 1 215 ? -6.420 -27.824 -4.349 1.00 88.88 215 ASN A O 1
ATOM 1716 N N . ALA A 1 216 ? -6.936 -26.069 -3.048 1.00 90.00 216 ALA A N 1
ATOM 1717 C CA . ALA A 1 216 ? -8.239 -25.830 -3.661 1.00 90.00 216 ALA A CA 1
ATOM 1718 C C . ALA A 1 216 ? -8.132 -25.098 -5.012 1.00 90.00 216 ALA A C 1
ATOM 1720 O O . ALA A 1 216 ? -8.931 -25.345 -5.915 1.00 90.00 216 ALA A O 1
ATOM 1721 N N . ASN A 1 217 ? -7.175 -24.177 -5.149 1.00 85.50 217 ASN A N 1
ATOM 1722 C CA . ASN A 1 217 ? -7.014 -23.332 -6.323 1.00 85.50 217 ASN A CA 1
ATOM 1723 C C . ASN A 1 217 ? -5.543 -22.903 -6.514 1.00 85.50 217 ASN A C 1
ATOM 1725 O O . ASN A 1 217 ? -4.996 -22.211 -5.654 1.00 85.50 217 ASN A O 1
ATOM 1729 N N . PRO A 1 218 ? -4.896 -23.207 -7.656 1.00 84.81 218 PRO A N 1
ATOM 1730 C CA . PRO A 1 218 ? -3.469 -22.935 -7.865 1.00 84.81 218 PRO A CA 1
ATOM 1731 C C . PRO A 1 218 ? -3.111 -21.451 -8.091 1.00 84.81 218 PRO A C 1
ATOM 1733 O O . PRO A 1 218 ? -1.964 -21.144 -8.431 1.00 84.81 218 PRO A O 1
ATOM 1736 N N . ILE A 1 219 ? -4.055 -20.519 -7.914 1.00 87.75 219 ILE A N 1
ATOM 1737 C CA . ILE A 1 219 ? -3.817 -19.074 -8.055 1.00 87.75 219 ILE A CA 1
ATOM 1738 C C . ILE A 1 219 ? -2.751 -18.604 -7.052 1.00 87.75 219 ILE A C 1
ATOM 1740 O O . ILE A 1 219 ? -2.655 -19.096 -5.930 1.00 87.75 219 ILE A O 1
ATOM 1744 N N . ASN A 1 220 ? -1.939 -17.630 -7.469 1.00 90.00 220 ASN A N 1
ATOM 1745 C CA . ASN A 1 220 ? -0.949 -16.992 -6.607 1.00 90.00 220 ASN A CA 1
ATOM 1746 C C . ASN A 1 220 ? -1.638 -16.260 -5.438 1.00 90.00 220 ASN A C 1
ATOM 1748 O O . ASN A 1 220 ? -2.525 -15.428 -5.657 1.00 90.00 220 ASN A O 1
ATOM 1752 N N . LEU A 1 221 ? -1.205 -16.538 -4.208 1.00 89.31 221 LEU A N 1
ATOM 1753 C CA . LEU A 1 221 ? -1.798 -15.987 -2.985 1.00 89.31 221 LEU A CA 1
ATOM 1754 C C . LEU A 1 221 ? -1.761 -14.448 -2.943 1.00 89.31 221 LEU A C 1
ATOM 1756 O O . LEU A 1 221 ? -2.703 -13.824 -2.457 1.00 89.31 221 LEU A O 1
ATOM 1760 N N . ILE A 1 222 ? -0.724 -13.825 -3.511 1.00 89.75 222 ILE A N 1
ATOM 1761 C CA . ILE A 1 222 ? -0.614 -12.362 -3.623 1.00 89.75 222 ILE A CA 1
ATOM 1762 C C . ILE A 1 222 ? -1.642 -11.802 -4.594 1.00 89.75 222 ILE A C 1
ATOM 1764 O O . ILE A 1 222 ? -2.279 -10.792 -4.304 1.00 89.75 222 ILE A O 1
ATOM 1768 N N . VAL A 1 223 ? -1.849 -12.470 -5.727 1.00 89.31 223 VAL A N 1
ATOM 1769 C CA . VAL A 1 223 ? -2.859 -12.052 -6.707 1.00 89.31 223 VAL A CA 1
ATOM 1770 C C . VAL A 1 223 ? -4.254 -12.151 -6.097 1.00 89.31 223 VAL A C 1
ATOM 1772 O O . VAL A 1 223 ? -5.038 -11.211 -6.212 1.00 89.31 223 VAL A O 1
ATOM 1775 N N . LEU A 1 224 ? -4.542 -13.249 -5.395 1.00 90.19 224 LEU A N 1
ATOM 1776 C CA . LEU A 1 224 ? -5.806 -13.439 -4.686 1.00 90.19 224 LEU A CA 1
ATOM 1777 C C . LEU A 1 224 ? -6.048 -12.324 -3.656 1.00 90.19 224 LEU A C 1
ATOM 1779 O O . LEU A 1 224 ? -7.132 -11.741 -3.616 1.00 90.19 224 LEU A O 1
ATOM 1783 N N . LEU A 1 225 ? -5.020 -11.989 -2.875 1.00 90.12 225 LEU A N 1
ATOM 1784 C CA . LEU A 1 225 ? -5.076 -10.929 -1.875 1.00 90.12 225 LEU A CA 1
ATOM 1785 C C . LEU A 1 225 ? -5.289 -9.547 -2.505 1.00 90.12 225 LEU A C 1
ATOM 1787 O O . LEU A 1 225 ? -6.120 -8.776 -2.032 1.00 90.12 225 LEU A O 1
ATOM 1791 N N . LEU A 1 226 ? -4.594 -9.219 -3.593 1.00 89.06 226 LEU A N 1
ATOM 1792 C CA . LEU A 1 226 ? -4.786 -7.940 -4.284 1.00 89.06 226 LEU A CA 1
ATOM 1793 C C . LEU A 1 226 ? -6.189 -7.825 -4.888 1.00 89.06 226 LEU A C 1
ATOM 1795 O O . LEU A 1 226 ? -6.832 -6.784 -4.747 1.00 89.06 226 LEU A O 1
ATOM 1799 N N . LEU A 1 227 ? -6.690 -8.894 -5.509 1.00 89.88 227 LEU A N 1
ATOM 1800 C CA . LEU A 1 227 ? -8.039 -8.927 -6.072 1.00 89.88 227 LEU A CA 1
ATOM 1801 C C . LEU A 1 227 ? -9.106 -8.731 -4.993 1.00 89.88 227 LEU A C 1
ATOM 1803 O O . LEU A 1 227 ? -10.015 -7.921 -5.183 1.00 89.88 227 LEU A O 1
ATOM 1807 N N . SER A 1 228 ? -8.978 -9.404 -3.845 1.00 89.94 228 SER A N 1
ATOM 1808 C CA . SER A 1 228 ? -9.936 -9.241 -2.746 1.00 89.94 228 SER A CA 1
ATOM 1809 C C . SER A 1 228 ? -9.973 -7.798 -2.236 1.00 89.94 228 SER A C 1
ATOM 1811 O O . SER A 1 228 ? -11.049 -7.267 -1.961 1.00 89.94 228 SER A O 1
ATOM 1813 N N . HIS A 1 229 ? -8.816 -7.135 -2.164 1.00 85.94 229 HIS A N 1
ATOM 1814 C CA . HIS A 1 229 ? -8.720 -5.736 -1.750 1.00 85.94 229 HIS A CA 1
ATOM 1815 C C . HIS A 1 229 ? -9.291 -4.770 -2.784 1.00 85.94 229 HIS A C 1
ATOM 1817 O O . HIS A 1 229 ? -10.002 -3.841 -2.407 1.00 85.94 229 HIS A O 1
ATOM 1823 N N . ILE A 1 230 ? -9.026 -4.987 -4.075 1.00 87.69 230 ILE A N 1
ATOM 1824 C CA . ILE A 1 230 ? -9.597 -4.165 -5.151 1.00 87.69 230 ILE A CA 1
ATOM 1825 C C . ILE A 1 230 ? -11.127 -4.247 -5.122 1.00 87.69 230 ILE A C 1
ATOM 1827 O O . ILE A 1 230 ? -11.793 -3.213 -5.178 1.00 87.69 230 ILE A O 1
ATOM 1831 N N . ILE A 1 231 ? -11.685 -5.452 -4.965 1.00 90.56 231 ILE A N 1
ATOM 1832 C CA . ILE A 1 231 ? -13.136 -5.657 -4.855 1.00 90.56 231 ILE A CA 1
ATOM 1833 C C . ILE A 1 231 ? -13.686 -4.954 -3.608 1.00 90.56 231 ILE A C 1
ATOM 1835 O O . ILE A 1 231 ? -14.666 -4.216 -3.705 1.00 90.56 231 ILE A O 1
ATOM 1839 N N . TYR A 1 232 ? -13.044 -5.130 -2.449 1.00 87.56 232 TYR A N 1
ATOM 1840 C CA . TYR A 1 232 ? -13.452 -4.477 -1.202 1.00 87.56 232 TYR A CA 1
ATOM 1841 C C . TYR A 1 232 ? -13.469 -2.945 -1.328 1.00 87.56 232 TYR A C 1
ATOM 1843 O O . TYR A 1 232 ? -14.459 -2.303 -0.968 1.00 87.56 232 TYR A O 1
ATOM 1851 N N . ILE A 1 233 ? -12.402 -2.359 -1.880 1.00 84.44 233 ILE A N 1
ATOM 1852 C CA . ILE A 1 233 ? -12.301 -0.914 -2.112 1.00 84.44 233 ILE A CA 1
ATOM 1853 C C . ILE A 1 233 ? -13.385 -0.457 -3.094 1.00 84.44 233 ILE A C 1
ATOM 1855 O O . ILE A 1 233 ? -14.052 0.541 -2.832 1.00 84.44 233 ILE A O 1
ATOM 1859 N N . GLY A 1 234 ? -13.609 -1.201 -4.180 1.00 86.12 234 GLY A N 1
ATOM 1860 C CA . GLY A 1 234 ? -14.645 -0.899 -5.169 1.00 86.12 234 GLY A CA 1
ATOM 1861 C C . GLY A 1 234 ? -16.049 -0.852 -4.563 1.00 86.12 234 GLY A C 1
ATOM 1862 O O . GLY A 1 234 ? -16.762 0.134 -4.750 1.00 86.12 234 GLY A O 1
ATOM 1863 N N . ILE A 1 235 ? -16.418 -1.863 -3.768 1.00 87.81 235 ILE A N 1
ATOM 1864 C CA . ILE A 1 235 ? -17.708 -1.902 -3.056 1.00 87.81 235 ILE A CA 1
ATOM 1865 C C . ILE A 1 235 ? -17.827 -0.712 -2.104 1.00 87.81 235 ILE A C 1
ATOM 1867 O O . ILE A 1 235 ? -18.862 -0.050 -2.057 1.00 87.81 235 ILE A O 1
ATOM 1871 N N . ARG A 1 236 ? -16.767 -0.412 -1.351 1.00 83.94 236 ARG A N 1
ATOM 1872 C CA . ARG A 1 236 ? -16.779 0.687 -0.384 1.00 83.94 236 ARG A CA 1
ATOM 1873 C C . ARG A 1 236 ? -16.947 2.049 -1.052 1.00 83.94 236 ARG A C 1
ATOM 1875 O O . ARG A 1 236 ? -17.713 2.873 -0.553 1.00 83.94 236 ARG A O 1
ATOM 1882 N N . CYS A 1 237 ? -16.251 2.275 -2.164 1.00 81.88 237 CYS A N 1
ATOM 1883 C CA . CYS A 1 237 ? -16.415 3.476 -2.974 1.00 81.88 237 CYS A CA 1
ATOM 1884 C C . CYS A 1 237 ? -17.855 3.586 -3.481 1.00 81.88 237 CYS A C 1
ATOM 1886 O O . CYS A 1 237 ? -18.472 4.623 -3.270 1.00 81.88 237 CYS A O 1
ATOM 1888 N N . TYR A 1 238 ? -18.412 2.505 -4.035 1.00 83.94 238 TYR A N 1
ATOM 1889 C CA . TYR A 1 238 ? -19.790 2.476 -4.533 1.00 83.94 238 TYR A CA 1
ATOM 1890 C C . TYR A 1 238 ? -20.824 2.804 -3.446 1.00 83.94 238 TYR A C 1
ATOM 1892 O O . TYR A 1 238 ? -21.678 3.664 -3.637 1.00 83.94 238 TYR A O 1
ATOM 1900 N N . VAL A 1 239 ? -20.721 2.169 -2.273 1.00 85.56 239 VAL A N 1
ATOM 1901 C CA . VAL A 1 239 ? -21.643 2.413 -1.150 1.00 85.56 239 VAL A CA 1
ATOM 1902 C C . VAL A 1 239 ? -21.545 3.853 -0.648 1.00 85.56 239 VAL A C 1
ATOM 1904 O O . VAL A 1 239 ? -22.561 4.459 -0.311 1.00 85.56 239 VAL A O 1
ATOM 1907 N N . LYS A 1 240 ? -20.332 4.411 -0.580 1.00 78.56 240 LYS A N 1
ATOM 1908 C CA . LYS A 1 240 ? -20.132 5.778 -0.093 1.00 78.56 240 LYS A CA 1
ATOM 1909 C C . LYS A 1 240 ? -20.655 6.819 -1.082 1.00 78.56 240 LYS A C 1
ATOM 1911 O O . LYS A 1 240 ? -21.300 7.760 -0.638 1.00 78.56 240 LYS A O 1
ATOM 1916 N N . ASP A 1 241 ? -20.432 6.620 -2.378 1.00 82.50 241 ASP A N 1
ATOM 1917 C CA . ASP A 1 241 ? -20.972 7.489 -3.432 1.00 82.50 241 ASP A CA 1
ATOM 1918 C C . ASP A 1 241 ? -22.509 7.470 -3.416 1.00 82.50 241 ASP A C 1
ATOM 1920 O O . ASP A 1 241 ? -23.153 8.514 -3.356 1.00 82.50 241 ASP A O 1
ATOM 1924 N N . TRP A 1 242 ? -23.101 6.276 -3.291 1.00 83.50 242 TRP A N 1
ATOM 1925 C CA . TRP A 1 242 ? -24.549 6.100 -3.151 1.00 83.50 242 TRP A CA 1
ATOM 1926 C C . TRP A 1 242 ? -25.133 6.789 -1.903 1.00 83.50 242 TRP A C 1
ATOM 1928 O O . TRP A 1 242 ? -26.235 7.336 -1.945 1.00 83.50 242 TRP A O 1
ATOM 1938 N N . MET A 1 243 ? -24.412 6.784 -0.776 1.00 80.06 243 MET A N 1
ATOM 1939 C CA . MET A 1 243 ? -24.825 7.501 0.443 1.00 80.06 243 MET A CA 1
ATOM 1940 C C . MET A 1 243 ? -24.751 9.027 0.273 1.00 80.06 243 MET A C 1
ATOM 1942 O O . MET A 1 243 ? -25.595 9.737 0.824 1.00 80.06 243 MET A O 1
ATOM 1946 N N . GLU A 1 244 ? -23.755 9.521 -0.470 1.00 80.06 244 GLU A N 1
ATOM 1947 C CA . GLU A 1 244 ? -23.538 10.947 -0.756 1.00 80.06 244 GLU A CA 1
ATOM 1948 C C . GLU A 1 244 ? -24.642 11.474 -1.698 1.00 80.06 244 GLU A C 1
ATOM 1950 O O . GLU A 1 244 ? -25.250 12.503 -1.408 1.00 80.06 244 GLU A O 1
ATOM 1955 N N . GLU A 1 245 ? -25.027 10.709 -2.729 1.00 81.44 245 GLU A N 1
ATOM 1956 C CA . GLU A 1 245 ? -26.172 11.026 -3.609 1.00 81.44 245 GLU A CA 1
ATOM 1957 C C . GLU A 1 245 ? -27.519 11.088 -2.867 1.00 81.44 245 GLU A C 1
ATOM 1959 O O . GLU A 1 245 ? -28.427 11.826 -3.256 1.00 81.44 245 GLU A O 1
ATOM 1964 N N . ARG A 1 246 ? -27.665 10.316 -1.784 1.00 80.12 246 ARG A N 1
ATOM 1965 C CA . ARG A 1 246 ? -28.891 10.238 -0.970 1.00 80.12 246 ARG A CA 1
ATOM 1966 C C . ARG A 1 246 ? -28.942 11.276 0.158 1.00 80.12 246 ARG A C 1
ATOM 1968 O O . ARG A 1 246 ? -29.943 11.325 0.872 1.00 80.12 246 ARG A O 1
ATOM 1975 N N . GLY A 1 247 ? -27.899 12.096 0.318 1.00 72.25 247 GLY A N 1
ATOM 1976 C CA . GLY A 1 247 ? -27.850 13.180 1.305 1.00 72.25 247 GLY A CA 1
ATOM 1977 C C . GLY A 1 247 ? -27.696 12.719 2.757 1.00 72.25 247 GLY A C 1
ATOM 1978 O O . GLY A 1 247 ? -28.120 13.423 3.669 1.00 72.25 247 GLY A O 1
ATOM 1979 N N . TYR A 1 248 ? -27.114 11.538 2.995 1.00 68.75 248 TYR A N 1
ATOM 1980 C CA . TYR A 1 248 ? -26.846 11.049 4.356 1.00 68.75 248 TYR A CA 1
ATOM 1981 C C . TYR A 1 248 ? -25.599 11.688 5.011 1.00 68.75 248 TYR A C 1
ATOM 1983 O O . TYR A 1 248 ? -25.255 11.312 6.134 1.00 68.75 248 TYR A O 1
ATOM 1991 N N . TYR A 1 249 ? -24.945 12.644 4.333 1.00 58.44 249 TYR A N 1
ATOM 1992 C CA . TYR A 1 249 ? -23.760 13.383 4.786 1.00 58.44 249 TYR A CA 1
ATOM 1993 C C . TYR A 1 249 ? -23.853 14.880 4.496 1.00 58.44 249 TYR A C 1
ATOM 1995 O O . TYR A 1 249 ? -24.328 15.235 3.396 1.00 58.44 249 TYR A O 1
#

Secondary structure (DSSP, 8-state):
-HHHHHHHHHHHHHHHHHHHHHHHHHHHHHHHHHHTTT---------S-S--TT--HHHHHHHHHHHHHHHHHHHHHHHHHHHHHHHHHHHHHHHHHHHHHHHHHH-HHHHHHHHHHHHHHHHHHHHHHHHHHHHHHHHHGGGGGSS-HHHHHHHHHHHHHHHHHHHHHHHHHHHHHHHHHHHHHHHHHT-SHHHHHHHHHHHHHHHHTHHHHHHH--S-HHHHHHHHHHHHHHHHHHHHHHHHHTT--